Protein AF-A0A957X1D6-F1 (afdb_monomer_lite)

Structure (mmCIF, N/CA/C/O backbone):
data_AF-A0A957X1D6-F1
#
_entry.id   AF-A0A957X1D6-F1
#
loop_
_atom_site.group_PDB
_atom_site.id
_atom_site.type_symbol
_atom_site.label_atom_id
_atom_site.label_alt_id
_atom_site.label_comp_id
_atom_site.label_asym_id
_atom_site.label_entity_id
_atom_site.label_seq_id
_atom_site.pdbx_PDB_ins_code
_atom_site.Cartn_x
_atom_site.Cartn_y
_atom_site.Cartn_z
_atom_site.occupancy
_atom_site.B_iso_or_equiv
_atom_site.auth_seq_id
_atom_site.auth_comp_id
_atom_site.auth_asym_id
_atom_site.auth_atom_id
_atom_site.pdbx_PDB_model_num
ATOM 1 N N . MET A 1 1 ? -33.778 18.061 0.009 1.00 35.88 1 MET A N 1
ATOM 2 C CA . MET A 1 1 ? -32.690 17.439 0.793 1.00 35.88 1 MET A CA 1
ATOM 3 C C . MET A 1 1 ? -31.537 17.197 -0.177 1.00 35.88 1 MET A C 1
ATOM 5 O O . MET A 1 1 ? -31.576 16.234 -0.927 1.00 35.88 1 MET A O 1
ATOM 9 N N . PHE A 1 2 ? -30.613 18.155 -0.305 1.00 37.16 2 PHE A N 1
ATOM 10 C CA . PHE A 1 2 ? -29.525 18.083 -1.287 1.00 37.16 2 PHE A CA 1
ATOM 11 C C . PHE A 1 2 ? -28.424 17.166 -0.752 1.00 37.16 2 PHE A C 1
ATOM 13 O O . PHE A 1 2 ? -27.709 17.528 0.180 1.00 37.16 2 PHE A O 1
ATOM 20 N N . GLY A 1 3 ? -28.322 15.965 -1.322 1.00 38.53 3 GLY A N 1
ATOM 21 C CA . GLY A 1 3 ? -27.199 15.069 -1.086 1.00 38.53 3 GLY A CA 1
ATOM 22 C C . GLY A 1 3 ? -25.929 15.700 -1.644 1.00 38.53 3 GLY A C 1
ATOM 23 O O . GLY A 1 3 ? -25.740 15.762 -2.856 1.00 38.53 3 GLY A O 1
ATOM 24 N N . LEU A 1 4 ? -25.069 16.196 -0.756 1.00 42.12 4 LEU A N 1
ATOM 25 C CA . LEU A 1 4 ? -23.684 16.503 -1.086 1.00 42.12 4 LEU A CA 1
ATOM 26 C C . LEU A 1 4 ? -23.020 15.196 -1.524 1.00 42.12 4 LEU A C 1
ATOM 28 O O . LEU A 1 4 ? -22.626 14.385 -0.687 1.00 42.12 4 LEU A O 1
ATOM 32 N N . PHE A 1 5 ? -22.893 14.991 -2.834 1.00 44.28 5 PHE A N 1
ATOM 33 C CA . PHE A 1 5 ? -21.930 14.043 -3.374 1.00 44.28 5 PHE A CA 1
ATOM 34 C C . PHE A 1 5 ? -20.557 14.485 -2.862 1.00 44.28 5 PHE A C 1
ATOM 36 O O . PHE A 1 5 ? -19.986 15.462 -3.351 1.00 44.28 5 PHE A O 1
ATOM 43 N N . LYS A 1 6 ? -20.042 13.819 -1.820 1.00 48.38 6 LYS A N 1
ATOM 44 C CA . LYS A 1 6 ? -18.629 13.936 -1.459 1.00 48.38 6 LYS A CA 1
ATOM 45 C C . LYS A 1 6 ? -17.861 13.525 -2.707 1.00 48.38 6 LYS A C 1
ATOM 47 O O . LYS A 1 6 ? -17.895 12.361 -3.089 1.00 48.38 6 LYS A O 1
ATOM 52 N N . LYS A 1 7 ? -17.231 14.495 -3.367 1.00 53.75 7 LYS A N 1
ATOM 53 C CA . LYS A 1 7 ? -16.322 14.245 -4.481 1.00 53.75 7 LYS A CA 1
ATOM 54 C C . LYS A 1 7 ? -15.223 13.339 -3.926 1.00 53.75 7 LYS A C 1
ATOM 56 O O . LYS A 1 7 ? -14.471 13.774 -3.053 1.00 53.75 7 LYS A O 1
ATOM 61 N N . GLU A 1 8 ? -15.226 12.067 -4.314 1.00 61.34 8 GLU A N 1
ATOM 62 C CA . GLU A 1 8 ? -14.228 11.110 -3.840 1.00 61.34 8 GLU A CA 1
ATOM 63 C C . GLU A 1 8 ? -12.831 11.613 -4.224 1.00 61.34 8 GLU A C 1
ATOM 65 O O . GLU A 1 8 ? -12.648 12.271 -5.254 1.00 61.34 8 GLU A O 1
ATOM 70 N N . ALA A 1 9 ? -11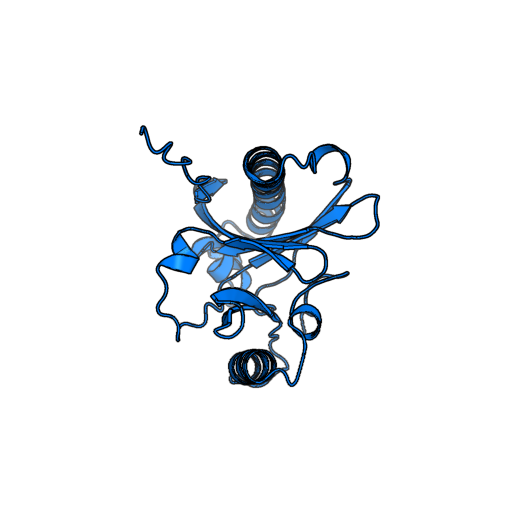.850 11.380 -3.350 1.00 70.88 9 ALA A N 1
ATOM 71 C CA . ALA A 1 9 ? -10.486 11.806 -3.614 1.00 70.88 9 ALA A CA 1
ATOM 72 C C . ALA A 1 9 ? -9.957 11.048 -4.838 1.00 70.88 9 ALA A C 1
ATOM 74 O O . ALA A 1 9 ? -9.905 9.821 -4.835 1.00 70.88 9 ALA A O 1
ATOM 75 N N . GLN A 1 10 ? -9.567 11.783 -5.879 1.00 81.31 10 GLN A N 1
ATOM 76 C CA . GLN A 1 10 ? -8.967 11.201 -7.076 1.00 81.31 10 GLN A CA 1
ATOM 77 C C . GLN A 1 10 ? -7.609 10.588 -6.711 1.00 81.31 10 GLN A C 1
ATOM 79 O O . GLN A 1 10 ? -6.656 11.316 -6.444 1.00 81.31 10 GLN A O 1
ATOM 84 N N . SER A 1 11 ? -7.538 9.257 -6.684 1.00 89.31 11 SER A N 1
ATOM 85 C CA . SER A 1 11 ? -6.340 8.477 -6.335 1.00 89.31 11 SER A CA 1
ATOM 86 C C . SER A 1 11 ? -5.390 8.226 -7.503 1.00 89.31 11 SER A C 1
ATOM 88 O O . SER A 1 11 ? -4.303 7.685 -7.298 1.00 89.31 11 SER A O 1
ATOM 90 N N . LYS A 1 12 ? -5.794 8.606 -8.720 1.00 94.38 12 LYS A N 1
ATOM 91 C CA . LYS A 1 12 ? -4.971 8.519 -9.928 1.00 94.38 12 LYS A CA 1
ATOM 92 C C . LYS A 1 12 ? -3.999 9.685 -9.995 1.00 94.38 12 LYS A C 1
ATOM 94 O O . LYS A 1 12 ? -4.420 10.842 -9.950 1.00 94.38 12 LYS A O 1
ATOM 99 N N . LEU A 1 13 ? -2.724 9.365 -10.151 1.00 94.75 13 LEU A N 1
ATOM 100 C CA . LEU A 1 13 ? -1.620 10.307 -10.261 1.00 94.75 13 LEU A CA 1
ATOM 101 C C . LEU A 1 13 ? -0.834 9.996 -11.536 1.00 94.75 13 LEU A C 1
ATOM 103 O O . LEU A 1 13 ? -0.798 8.853 -11.989 1.00 94.75 13 LEU A O 1
ATOM 107 N N . ARG A 1 14 ? -0.180 11.014 -12.097 1.00 95.69 14 ARG A N 1
ATOM 108 C CA . ARG A 1 14 ? 0.765 10.837 -13.199 1.00 95.69 14 ARG A CA 1
ATOM 109 C C . ARG A 1 14 ? 2.123 11.368 -12.782 1.00 95.69 14 ARG A C 1
ATOM 111 O O . ARG A 1 14 ? 2.256 12.555 -12.495 1.00 95.69 14 ARG A O 1
ATOM 118 N N . VAL A 1 15 ? 3.121 10.492 -12.745 1.00 95.44 15 VAL A N 1
ATOM 119 C CA . VAL A 1 15 ? 4.456 10.790 -12.219 1.00 95.44 15 VAL A CA 1
ATOM 120 C C . VAL A 1 15 ? 5.495 10.397 -13.250 1.00 95.44 15 VAL A C 1
ATOM 122 O O . VAL A 1 15 ? 5.525 9.261 -13.708 1.00 95.44 15 VAL A O 1
ATOM 125 N N . MET A 1 16 ? 6.336 11.356 -13.648 1.00 94.69 16 MET A N 1
ATOM 126 C CA . MET A 1 16 ? 7.379 11.149 -14.665 1.00 94.69 16 MET A CA 1
ATOM 127 C C . MET A 1 16 ? 6.859 10.505 -15.966 1.00 94.69 16 MET A C 1
ATOM 129 O O . MET A 1 16 ? 7.568 9.761 -16.624 1.00 94.69 16 MET A O 1
ATOM 133 N N . GLY A 1 17 ? 5.611 10.799 -16.345 1.00 93.81 17 GLY A N 1
ATOM 134 C CA . GLY A 1 17 ? 4.986 10.254 -17.552 1.00 93.81 17 GLY A CA 1
ATOM 135 C C . GLY A 1 17 ? 4.213 8.948 -17.352 1.00 93.81 17 GLY A C 1
ATOM 136 O O . GLY A 1 17 ? 3.396 8.646 -18.223 1.00 93.81 17 GLY A O 1
ATOM 137 N N . HIS A 1 18 ? 4.371 8.272 -16.211 1.00 94.81 18 HIS A N 1
ATOM 138 C CA . HIS A 1 18 ? 3.705 7.011 -15.878 1.00 94.81 18 HIS A CA 1
ATOM 139 C C . HIS A 1 18 ? 2.447 7.236 -15.046 1.00 94.81 18 HIS A C 1
ATOM 141 O O . HIS A 1 18 ? 2.435 8.053 -14.118 1.00 94.81 18 HIS A O 1
ATOM 147 N N . ASP A 1 19 ? 1.400 6.488 -15.371 1.00 95.44 19 ASP A N 1
ATOM 148 C CA . ASP A 1 19 ? 0.161 6.492 -14.608 1.00 95.44 19 ASP A CA 1
ATOM 149 C C . ASP A 1 19 ? 0.271 5.529 -13.424 1.00 95.44 19 ASP A C 1
ATOM 151 O O . ASP A 1 19 ? 0.806 4.420 -13.526 1.00 95.44 19 ASP A O 1
ATOM 155 N N . LEU A 1 20 ? -0.237 5.967 -12.279 1.00 95.56 20 LEU A N 1
ATOM 156 C CA . LEU A 1 20 ? -0.312 5.155 -11.076 1.00 95.56 20 LEU A CA 1
ATOM 157 C C . LEU A 1 20 ? -1.572 5.474 -10.286 1.00 95.56 20 LEU A C 1
ATOM 159 O O . LEU A 1 20 ? -2.150 6.559 -10.398 1.00 95.56 20 LEU A O 1
ATOM 163 N N . GLU A 1 21 ? -1.984 4.533 -9.449 1.00 96.19 21 GLU A N 1
ATOM 164 C CA . GLU A 1 21 ? -3.173 4.694 -8.624 1.00 96.19 21 GLU A CA 1
ATOM 165 C C . GLU A 1 21 ? -2.922 4.248 -7.190 1.00 96.19 21 GLU A C 1
ATOM 167 O O . GLU A 1 21 ? -2.502 3.117 -6.949 1.00 96.19 21 GLU A O 1
ATOM 172 N N . VAL A 1 22 ? -3.213 5.128 -6.229 1.00 97.19 22 VAL A N 1
ATOM 173 C CA . VAL A 1 22 ? -3.203 4.778 -4.803 1.00 97.19 22 VAL A CA 1
ATOM 174 C C . VAL A 1 22 ? -4.433 3.923 -4.503 1.00 97.19 22 VAL A C 1
ATOM 176 O O . VAL A 1 22 ? -5.568 4.384 -4.611 1.00 97.19 22 VAL A O 1
ATOM 179 N N . VAL A 1 23 ? -4.218 2.669 -4.118 1.00 96.75 23 VAL A N 1
ATOM 180 C CA . VAL A 1 23 ? -5.284 1.6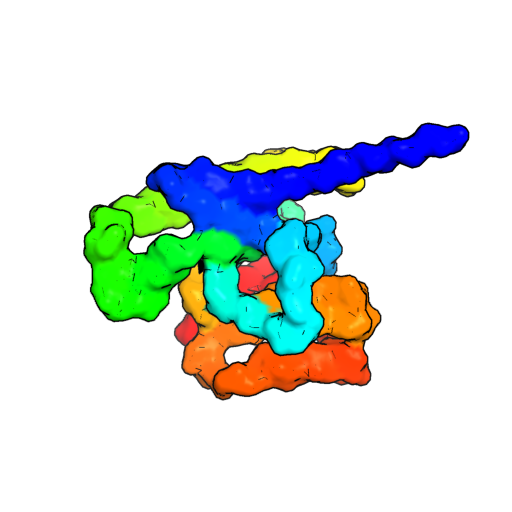79 -3.912 1.00 96.75 23 VAL A CA 1
ATOM 181 C C . VAL A 1 23 ? -5.660 1.505 -2.445 1.00 96.75 23 VAL A C 1
ATOM 183 O O . VAL A 1 23 ? -6.810 1.177 -2.153 1.00 96.75 23 VAL A O 1
ATOM 186 N N . SER A 1 24 ? -4.745 1.777 -1.512 1.00 96.81 24 SER A N 1
ATOM 187 C CA . SER A 1 24 ? -5.031 1.714 -0.077 1.00 96.81 24 SER A CA 1
ATOM 188 C C . SER A 1 24 ? -4.122 2.642 0.728 1.00 96.81 24 SER A C 1
ATOM 190 O O . SER A 1 24 ? -2.967 2.857 0.358 1.00 96.81 24 SER A O 1
ATOM 192 N N . ILE A 1 25 ? -4.638 3.190 1.830 1.00 97.12 25 ILE A N 1
ATOM 193 C CA . ILE A 1 25 ? -3.823 3.807 2.887 1.00 97.12 25 ILE A CA 1
ATOM 194 C C . ILE A 1 25 ? -4.198 3.146 4.203 1.00 97.12 25 ILE A C 1
ATOM 196 O O . ILE A 1 25 ? -5.382 3.077 4.544 1.00 97.12 25 ILE A O 1
ATOM 200 N N . THR A 1 26 ? -3.199 2.712 4.963 1.00 97.25 26 THR A N 1
ATOM 201 C CA . THR A 1 26 ? -3.377 2.120 6.287 1.00 97.25 26 THR A CA 1
ATOM 202 C C . THR A 1 26 ? -2.560 2.861 7.343 1.00 97.25 26 THR A C 1
ATOM 204 O O . THR A 1 26 ? -1.586 3.557 7.045 1.00 97.25 26 THR A O 1
ATOM 207 N N . ARG A 1 27 ? -2.992 2.746 8.598 1.00 96.06 27 ARG A N 1
ATOM 208 C CA . ARG A 1 27 ? -2.246 3.170 9.791 1.00 96.06 27 ARG A CA 1
ATOM 209 C C . ARG A 1 27 ? -2.755 2.389 10.994 1.00 96.06 27 ARG A C 1
ATOM 211 O O . ARG A 1 27 ? -3.961 2.173 11.108 1.00 96.06 27 ARG A O 1
ATOM 218 N N . ASP A 1 28 ? -1.852 1.980 11.883 1.00 93.81 28 ASP A N 1
ATOM 219 C CA . ASP A 1 28 ? -2.186 1.291 13.140 1.00 93.81 28 ASP A CA 1
ATOM 220 C C . ASP A 1 28 ? -3.123 0.077 12.934 1.00 93.81 28 ASP A C 1
ATOM 222 O O . ASP A 1 28 ? -4.092 -0.128 13.668 1.00 93.81 28 ASP A O 1
ATOM 226 N N . GLY A 1 29 ? -2.880 -0.705 11.873 1.00 93.25 29 GLY A N 1
ATOM 227 C CA . GLY A 1 29 ? -3.681 -1.888 11.541 1.00 93.25 29 GLY A CA 1
ATOM 228 C C . GLY A 1 29 ? -5.075 -1.594 10.965 1.00 93.25 29 GLY A C 1
ATOM 229 O O . GLY A 1 29 ? -5.887 -2.510 10.843 1.00 93.25 29 GLY A O 1
ATOM 230 N N . LYS A 1 30 ? -5.381 -0.335 10.627 1.00 94.81 30 LYS A N 1
ATOM 231 C CA . LYS A 1 30 ? -6.677 0.096 10.083 1.00 94.81 30 LYS A CA 1
ATOM 232 C C . LYS A 1 30 ? -6.541 0.601 8.657 1.00 94.81 30 LYS A C 1
ATOM 234 O O . LYS A 1 30 ? -5.575 1.284 8.325 1.00 94.81 30 LYS A O 1
ATOM 239 N N . ILE A 1 31 ? -7.560 0.336 7.845 1.00 95.69 31 ILE A N 1
ATOM 240 C CA . ILE A 1 31 ? -7.696 0.895 6.499 1.00 95.69 31 ILE A CA 1
ATOM 241 C C . ILE A 1 31 ? -8.326 2.284 6.628 1.00 95.69 31 ILE A C 1
ATOM 243 O O . ILE A 1 31 ? -9.445 2.426 7.117 1.00 95.69 31 ILE A O 1
ATOM 247 N N . LEU A 1 32 ? -7.591 3.313 6.217 1.00 94.88 32 LEU A N 1
ATOM 248 C CA . LEU A 1 32 ? -8.033 4.709 6.234 1.00 94.88 32 LEU A CA 1
ATOM 249 C C . LEU A 1 32 ? -8.609 5.149 4.888 1.00 94.88 32 LEU A C 1
ATOM 251 O O . LEU A 1 32 ? -9.427 6.066 4.829 1.00 94.88 32 LEU A O 1
ATOM 255 N N . PHE A 1 33 ? -8.163 4.517 3.806 1.00 94.56 33 PHE A N 1
ATOM 256 C CA . PHE A 1 33 ? -8.571 4.834 2.447 1.00 94.56 33 PHE A CA 1
ATOM 257 C C . PHE A 1 33 ? -8.563 3.576 1.582 1.00 94.56 33 PHE A C 1
ATOM 259 O O . PHE A 1 33 ? -7.662 2.749 1.700 1.00 94.56 33 PHE A O 1
ATOM 266 N N . THR A 1 34 ? -9.528 3.491 0.670 1.00 94.81 34 THR A N 1
ATOM 267 C CA . THR A 1 34 ? -9.586 2.485 -0.395 1.00 94.81 34 THR A CA 1
ATOM 268 C C . THR A 1 34 ? -9.864 3.202 -1.708 1.00 94.81 34 THR A C 1
ATOM 270 O O . THR A 1 34 ? -10.900 3.869 -1.828 1.00 94.81 34 THR A O 1
ATOM 273 N N . GLY A 1 35 ? -8.939 3.055 -2.656 1.00 93.00 35 GLY A N 1
ATOM 274 C CA . GLY A 1 35 ? -8.974 3.692 -3.970 1.00 93.00 35 GLY A CA 1
ATOM 275 C C . GLY A 1 35 ? -10.087 3.168 -4.870 1.00 93.00 35 GLY A C 1
ATOM 276 O O . GLY A 1 35 ? -10.655 2.099 -4.636 1.00 93.00 35 GLY A O 1
ATOM 277 N N . GLU A 1 36 ? -10.402 3.931 -5.914 1.00 91.00 36 GLU A N 1
ATOM 278 C CA . GLU A 1 36 ? -11.487 3.603 -6.840 1.00 91.00 36 GLU A CA 1
ATOM 279 C C . GLU A 1 36 ? -11.202 2.311 -7.623 1.00 91.00 36 GLU A C 1
ATOM 281 O O . GLU A 1 36 ? -12.100 1.480 -7.753 1.00 91.00 36 GLU A O 1
ATOM 286 N N . ALA A 1 37 ? -9.965 2.097 -8.092 1.00 90.75 37 ALA A N 1
ATOM 287 C CA . ALA A 1 37 ? -9.576 0.858 -8.768 1.00 90.75 37 ALA A CA 1
ATOM 288 C C . ALA A 1 37 ? -9.812 -0.380 -7.903 1.00 90.75 37 ALA A C 1
ATOM 290 O O . ALA A 1 37 ? -10.441 -1.325 -8.371 1.00 90.75 37 ALA A O 1
ATOM 291 N N . ALA A 1 38 ? -9.404 -0.343 -6.629 1.00 93.25 38 ALA A N 1
ATOM 292 C CA . ALA A 1 38 ? -9.607 -1.460 -5.709 1.00 93.25 38 ALA A CA 1
ATOM 293 C C . ALA A 1 38 ? -11.089 -1.848 -5.612 1.00 93.25 38 ALA A C 1
ATOM 295 O O . ALA A 1 38 ? -11.444 -3.017 -5.686 1.00 93.25 38 ALA A O 1
ATOM 296 N N . ARG A 1 39 ? -11.989 -0.862 -5.541 1.00 91.44 39 ARG A N 1
ATOM 297 C CA . ARG A 1 39 ? -13.441 -1.102 -5.452 1.00 91.44 39 ARG A CA 1
ATOM 298 C C . ARG A 1 39 ? -14.055 -1.717 -6.708 1.00 91.44 39 ARG A C 1
ATOM 300 O O . ARG A 1 39 ? -15.166 -2.234 -6.626 1.00 91.44 39 ARG A O 1
ATOM 307 N N . LYS A 1 40 ? -13.379 -1.618 -7.854 1.00 93.25 40 LYS A N 1
ATOM 308 C CA . LYS A 1 40 ? -13.828 -2.194 -9.128 1.00 93.25 40 LYS A CA 1
ATOM 309 C C . LYS A 1 40 ? -13.358 -3.628 -9.324 1.00 93.25 40 LYS A C 1
ATOM 311 O O . LYS A 1 40 ? -13.898 -4.307 -10.194 1.00 93.25 40 LYS A O 1
ATOM 316 N N . PHE A 1 41 ? -12.373 -4.079 -8.554 1.00 95.06 41 PHE A N 1
ATOM 317 C CA . PHE A 1 41 ? -11.929 -5.459 -8.625 1.00 95.06 41 PHE A CA 1
ATOM 318 C C . PHE A 1 41 ? -13.044 -6.414 -8.159 1.00 95.06 41 PHE A C 1
ATOM 320 O O . PHE A 1 41 ? -13.790 -6.090 -7.225 1.00 95.06 41 PHE A O 1
ATOM 327 N N . PRO A 1 42 ? -13.175 -7.592 -8.794 1.00 97.06 42 PRO A N 1
ATOM 328 C CA . PRO A 1 42 ? -13.969 -8.693 -8.258 1.00 97.06 42 PRO A CA 1
ATOM 329 C C . PRO A 1 42 ? -13.546 -9.027 -6.822 1.00 97.06 42 PRO A C 1
ATOM 331 O O . PRO A 1 42 ? -12.376 -8.909 -6.483 1.00 97.06 42 PRO A O 1
ATOM 334 N N . LYS A 1 43 ? -14.475 -9.436 -5.952 1.00 96.31 43 LYS A N 1
ATOM 335 C CA . LYS A 1 43 ? -14.169 -9.683 -4.524 1.00 96.31 43 LYS A CA 1
ATOM 336 C C . LYS A 1 43 ? -13.255 -10.892 -4.282 1.00 96.31 43 LYS A C 1
ATOM 338 O O . LYS A 1 43 ? -12.743 -11.046 -3.184 1.00 96.31 43 LYS A O 1
ATOM 343 N N . ASP A 1 44 ? -13.095 -11.747 -5.277 1.00 94.88 44 ASP A N 1
ATOM 344 C CA . ASP A 1 44 ? -12.183 -12.889 -5.324 1.00 94.88 44 ASP A CA 1
ATOM 345 C C . ASP A 1 44 ? -10.836 -12.551 -5.989 1.00 94.88 44 ASP A C 1
ATOM 347 O O . ASP A 1 44 ? -9.973 -13.415 -6.095 1.00 94.88 44 ASP A O 1
ATOM 351 N N . HIS A 1 45 ? -10.631 -11.301 -6.425 1.00 96.56 45 HIS A N 1
ATOM 352 C CA . HIS A 1 45 ? -9.369 -10.848 -7.010 1.00 96.56 45 HIS A CA 1
ATOM 353 C C . HIS A 1 45 ? -8.285 -10.653 -5.950 1.00 96.56 45 HIS A C 1
ATOM 355 O O . HIS A 1 45 ? -8.521 -10.074 -4.886 1.00 96.56 45 HIS A O 1
ATOM 361 N N . PHE A 1 46 ? -7.069 -11.051 -6.313 1.00 96.25 46 PHE A N 1
ATOM 362 C CA . PHE A 1 46 ? -5.848 -10.829 -5.551 1.00 96.25 46 PHE A CA 1
ATOM 363 C C . PHE A 1 46 ? -4.875 -10.017 -6.409 1.00 96.25 46 PHE A C 1
ATOM 365 O O . PHE A 1 46 ? -4.355 -10.501 -7.412 1.00 96.25 46 PHE A O 1
ATOM 372 N N . GLU A 1 47 ? -4.630 -8.763 -6.027 1.00 96.50 47 GLU A N 1
ATOM 373 C CA . GLU A 1 47 ? -3.752 -7.860 -6.776 1.00 96.50 47 GLU A CA 1
ATOM 374 C C . GLU A 1 47 ? -2.319 -7.924 -6.239 1.00 96.50 47 GLU A C 1
ATOM 376 O O . GLU A 1 47 ? -1.995 -7.280 -5.238 1.00 96.50 47 GLU A O 1
ATOM 381 N N . GLY A 1 48 ? -1.459 -8.697 -6.903 1.00 94.75 48 GLY A N 1
ATOM 382 C CA . GLY A 1 48 ? -0.056 -8.882 -6.513 1.00 94.75 48 GLY A CA 1
ATOM 383 C C . GLY A 1 48 ? 0.911 -7.804 -7.007 1.00 94.75 48 GLY A C 1
ATOM 384 O O . GLY A 1 48 ? 2.085 -7.832 -6.644 1.00 94.75 48 GLY A O 1
ATOM 385 N N . THR A 1 49 ? 0.453 -6.841 -7.815 1.00 95.12 49 THR A N 1
ATOM 386 C CA . THR A 1 49 ? 1.330 -5.808 -8.401 1.00 95.12 49 THR A CA 1
ATOM 387 C C . THR A 1 49 ? 1.416 -4.520 -7.578 1.00 95.12 49 THR A C 1
ATOM 389 O O . THR A 1 49 ? 1.944 -3.504 -8.041 1.00 95.12 49 THR A O 1
ATOM 392 N N . ILE A 1 50 ? 0.897 -4.530 -6.344 1.00 96.69 50 ILE A N 1
ATOM 393 C CA . ILE A 1 50 ? 0.940 -3.352 -5.477 1.00 96.69 50 ILE A CA 1
ATOM 394 C C . ILE A 1 50 ? 2.346 -3.098 -4.929 1.00 96.69 50 ILE A C 1
ATOM 396 O O . ILE A 1 50 ? 3.069 -4.002 -4.517 1.00 96.69 50 ILE A O 1
ATOM 400 N N . MET A 1 51 ? 2.701 -1.821 -4.862 1.00 96.69 51 MET A N 1
ATOM 401 C CA . MET A 1 51 ? 3.927 -1.321 -4.258 1.00 96.69 51 MET A CA 1
ATOM 402 C C . MET A 1 51 ? 3.598 -0.583 -2.962 1.00 96.69 51 MET A C 1
ATOM 404 O O . MET A 1 51 ? 2.596 0.128 -2.880 1.00 96.69 51 MET A O 1
ATOM 408 N N . GLU A 1 52 ? 4.457 -0.727 -1.956 1.00 97.19 52 GLU A N 1
ATOM 409 C CA . GLU A 1 52 ? 4.260 -0.169 -0.615 1.00 97.19 52 GLU A CA 1
ATOM 410 C C . GLU A 1 52 ? 5.225 0.994 -0.343 1.00 97.19 52 GLU A C 1
ATOM 412 O O . GLU A 1 52 ? 6.427 0.927 -0.630 1.00 97.19 52 GLU A O 1
ATOM 417 N N . VAL A 1 53 ? 4.688 2.062 0.248 1.00 97.56 53 VAL A N 1
ATOM 418 C CA . VAL A 1 53 ? 5.438 3.198 0.793 1.00 97.56 53 VAL A CA 1
ATOM 419 C C . VAL A 1 53 ? 5.075 3.360 2.262 1.00 97.56 53 VAL A C 1
ATOM 421 O O . VAL A 1 53 ? 3.902 3.539 2.580 1.00 97.56 53 VAL A O 1
ATOM 424 N N . ALA A 1 54 ? 6.068 3.360 3.147 1.00 97.62 54 ALA A N 1
ATOM 425 C CA . ALA A 1 54 ? 5.896 3.742 4.542 1.00 97.62 54 ALA A CA 1
ATOM 426 C C . ALA A 1 54 ? 6.309 5.202 4.729 1.00 97.62 54 ALA A C 1
ATOM 428 O O . ALA A 1 54 ? 7.429 5.585 4.402 1.00 97.62 54 ALA A O 1
ATOM 429 N N . PHE A 1 55 ? 5.424 6.014 5.292 1.00 97.50 55 PHE A N 1
ATOM 430 C CA . PHE A 1 55 ? 5.696 7.383 5.710 1.00 97.50 55 PHE A CA 1
ATOM 431 C C . PHE A 1 55 ? 5.920 7.396 7.216 1.00 97.50 55 PHE A C 1
ATOM 433 O O . PHE A 1 55 ? 4.983 7.223 7.997 1.00 97.50 55 PHE A O 1
ATOM 440 N N . VAL A 1 56 ? 7.173 7.589 7.619 1.00 95.50 56 VAL A N 1
ATOM 441 C CA . VAL A 1 56 ? 7.584 7.600 9.024 1.00 95.50 56 VAL A CA 1
ATOM 442 C C . VAL A 1 56 ? 7.075 8.875 9.680 1.00 95.50 56 VAL A C 1
ATOM 444 O O . VAL A 1 56 ? 7.277 9.976 9.159 1.00 95.50 56 VAL A O 1
ATOM 447 N N . CYS A 1 57 ? 6.445 8.731 10.843 1.00 94.31 57 CYS A N 1
ATOM 448 C CA . CYS A 1 57 ? 5.873 9.836 11.603 1.00 94.31 57 CYS A CA 1
ATOM 449 C C . CYS A 1 57 ? 6.588 10.044 12.941 1.00 94.31 57 CYS A C 1
ATOM 451 O O . CYS A 1 57 ? 7.064 9.092 13.557 1.00 94.31 57 CYS A O 1
ATOM 453 N N . LYS A 1 58 ? 6.589 11.285 13.446 1.00 93.12 58 LYS A N 1
ATOM 454 C CA . LYS A 1 58 ? 7.137 11.637 14.778 1.00 93.12 58 LYS A CA 1
ATOM 455 C C . LYS A 1 58 ? 6.507 10.849 15.932 1.00 93.12 58 LYS A C 1
ATOM 457 O O . LYS A 1 58 ? 7.149 10.661 16.955 1.00 93.12 58 LYS A O 1
ATOM 462 N N . SER A 1 59 ? 5.257 10.418 15.768 1.00 89.81 59 SER A N 1
ATOM 463 C CA . SER A 1 59 ? 4.519 9.601 16.736 1.00 89.81 59 SER A CA 1
ATOM 464 C C . SER A 1 59 ? 5.064 8.176 16.880 1.00 89.81 59 SER A C 1
ATOM 466 O O . SER A 1 59 ? 4.721 7.503 17.845 1.00 89.81 59 SER A O 1
ATOM 468 N N . GLY A 1 60 ? 5.863 7.702 15.918 1.00 89.31 60 GLY A N 1
ATOM 469 C CA . GLY A 1 60 ? 6.290 6.306 15.812 1.00 89.31 60 GLY A CA 1
ATOM 470 C C . GLY A 1 60 ? 5.321 5.403 15.040 1.00 89.31 60 GLY A C 1
ATOM 471 O O . GLY A 1 60 ? 5.737 4.333 14.614 1.00 89.31 60 GLY A O 1
ATOM 472 N N . SER A 1 61 ? 4.081 5.842 14.789 1.00 93.31 61 SER A N 1
ATOM 473 C CA . SER A 1 61 ? 3.097 5.114 13.971 1.00 93.31 61 SER A CA 1
ATOM 474 C C . SER A 1 61 ? 3.146 5.581 12.513 1.00 93.31 61 SER A C 1
ATOM 476 O O . SER A 1 61 ? 2.646 6.676 12.226 1.00 93.31 61 SER A O 1
ATOM 478 N N . PRO A 1 62 ? 3.732 4.805 11.585 1.00 96.19 62 PRO A N 1
ATOM 479 C CA . PRO A 1 62 ? 3.792 5.185 10.182 1.00 96.19 62 PRO A CA 1
ATOM 480 C C . PRO A 1 62 ? 2.422 5.101 9.502 1.00 96.19 62 PRO A C 1
ATOM 482 O O . PRO A 1 62 ? 1.548 4.319 9.883 1.00 96.19 62 PRO A O 1
ATOM 485 N N . TYR A 1 63 ? 2.262 5.882 8.437 1.00 97.56 63 TYR A N 1
ATOM 486 C CA . TYR A 1 63 ? 1.245 5.589 7.432 1.00 97.56 63 TYR A CA 1
ATOM 487 C C . TYR A 1 63 ? 1.838 4.686 6.361 1.00 97.56 63 TYR A C 1
ATOM 489 O O . TYR A 1 63 ? 2.949 4.943 5.902 1.00 97.56 63 TYR A O 1
ATOM 497 N N . PHE A 1 64 ? 1.075 3.709 5.887 1.00 97.94 64 PHE A N 1
ATOM 498 C CA . PHE A 1 64 ? 1.427 2.962 4.685 1.00 97.94 64 PHE A CA 1
ATOM 499 C C . PHE A 1 64 ? 0.490 3.348 3.558 1.00 97.94 64 PHE A C 1
ATOM 501 O O . PHE A 1 64 ? -0.723 3.418 3.745 1.00 97.94 64 PHE A O 1
ATOM 508 N N . ALA A 1 65 ? 1.052 3.604 2.385 1.00 97.62 65 ALA A N 1
ATOM 509 C CA . ALA A 1 65 ? 0.300 3.784 1.160 1.00 97.62 65 ALA A CA 1
ATOM 510 C C . ALA A 1 65 ? 0.678 2.686 0.173 1.00 97.62 65 ALA A C 1
ATOM 512 O O . ALA A 1 65 ? 1.854 2.369 -0.005 1.00 97.62 65 ALA A O 1
ATOM 513 N N . TYR A 1 66 ? -0.338 2.154 -0.490 1.00 97.81 66 TYR A N 1
ATOM 514 C CA . TYR A 1 66 ? -0.215 1.092 -1.472 1.00 97.81 66 TYR A CA 1
ATOM 515 C C . TYR A 1 66 ? -0.695 1.622 -2.807 1.00 97.81 66 TYR A C 1
ATOM 517 O O . TYR A 1 66 ? -1.757 2.248 -2.877 1.00 97.81 66 TYR A O 1
ATOM 525 N N . TYR A 1 67 ? 0.076 1.389 -3.859 1.00 97.44 67 TYR A N 1
ATOM 526 C CA . TYR A 1 67 ? -0.247 1.879 -5.191 1.00 97.44 67 TYR A CA 1
ATOM 527 C C . TYR A 1 67 ? 0.052 0.839 -6.261 1.00 97.44 67 TYR A C 1
ATOM 529 O O . TYR A 1 67 ? 0.913 -0.016 -6.084 1.00 97.44 67 TYR A O 1
ATOM 537 N N . THR A 1 68 ? -0.654 0.934 -7.381 1.00 96.88 68 THR A N 1
ATOM 538 C CA . THR A 1 68 ? -0.346 0.184 -8.601 1.00 96.88 68 THR A CA 1
ATOM 539 C C . THR A 1 68 ? 0.340 1.110 -9.593 1.00 96.88 68 THR A C 1
ATOM 541 O O . THR A 1 68 ? -0.026 2.280 -9.720 1.00 96.88 68 THR A O 1
ATOM 544 N N . CYS A 1 69 ? 1.354 0.601 -10.283 1.00 96.06 69 CYS A N 1
ATOM 545 C CA . CYS A 1 69 ? 1.978 1.256 -11.426 1.00 96.06 69 CYS A CA 1
ATOM 546 C C . CYS A 1 69 ? 2.562 0.156 -12.322 1.00 96.06 69 CYS A C 1
ATOM 548 O O . CYS A 1 69 ? 3.650 -0.335 -12.015 1.00 96.06 69 CYS A O 1
ATOM 550 N N . PRO A 1 70 ? 1.845 -0.275 -13.378 1.00 93.88 70 PRO A N 1
ATOM 551 C CA . PRO A 1 70 ? 2.256 -1.418 -14.194 1.00 93.88 70 PRO A CA 1
ATOM 552 C C . PRO A 1 70 ? 3.672 -1.283 -14.763 1.00 93.88 70 PRO A C 1
ATOM 554 O O . PRO A 1 70 ? 4.467 -2.214 -14.649 1.00 93.88 70 PRO A O 1
ATOM 557 N N . ASP A 1 71 ? 4.012 -0.104 -15.291 1.00 93.19 71 ASP A N 1
ATOM 558 C CA . ASP A 1 71 ? 5.330 0.164 -15.878 1.00 93.19 71 ASP A CA 1
ATOM 559 C C . ASP A 1 71 ? 6.454 0.003 -14.847 1.00 93.19 71 ASP A C 1
ATOM 561 O O . ASP A 1 71 ? 7.476 -0.632 -15.113 1.00 93.19 71 ASP A O 1
ATOM 565 N N . TYR A 1 72 ? 6.258 0.559 -13.647 1.00 94.75 72 TYR A N 1
ATOM 566 C CA . TYR A 1 72 ? 7.251 0.482 -12.582 1.00 94.75 72 TYR A CA 1
ATOM 567 C C . TYR A 1 72 ? 7.335 -0.918 -11.974 1.00 94.75 72 TYR A C 1
ATOM 569 O O . TYR A 1 72 ? 8.437 -1.400 -11.727 1.00 94.75 72 TYR A O 1
ATOM 577 N N . TYR A 1 73 ? 6.197 -1.591 -11.770 1.00 94.62 73 TYR A N 1
ATOM 578 C CA . TYR A 1 73 ? 6.170 -2.971 -11.290 1.00 94.62 73 TYR A CA 1
ATOM 579 C C . TYR A 1 73 ? 6.954 -3.883 -12.238 1.00 94.62 73 TYR A C 1
ATOM 581 O O . TYR A 1 73 ? 7.856 -4.593 -11.795 1.00 94.62 73 TYR A O 1
ATOM 589 N N . PHE A 1 74 ? 6.704 -3.789 -13.549 1.00 92.25 74 PHE A N 1
ATOM 590 C CA . PHE A 1 74 ? 7.467 -4.536 -14.548 1.00 92.25 74 PHE A CA 1
ATOM 591 C C . PHE A 1 74 ? 8.967 -4.216 -14.477 1.00 92.25 74 PHE A C 1
ATOM 593 O O . PHE A 1 74 ? 9.796 -5.125 -14.527 1.00 92.25 74 PHE A O 1
ATOM 600 N N . ALA A 1 75 ? 9.325 -2.943 -14.286 1.00 92.56 75 ALA A N 1
ATOM 601 C CA . ALA A 1 75 ? 10.718 -2.520 -14.190 1.00 92.56 75 ALA A CA 1
ATOM 602 C C . ALA A 1 75 ? 11.486 -3.158 -13.019 1.00 92.56 75 ALA A C 1
ATOM 604 O O . ALA A 1 75 ? 12.695 -3.368 -13.133 1.00 92.56 75 ALA A O 1
ATOM 605 N N . VAL A 1 76 ? 10.812 -3.446 -11.901 1.00 91.44 76 VAL A N 1
ATOM 606 C CA . VAL A 1 76 ? 11.453 -3.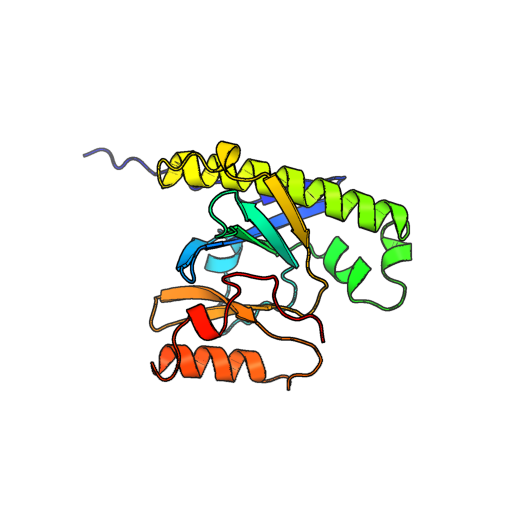969 -10.680 1.00 91.44 76 VAL A CA 1
ATOM 607 C C . VAL A 1 76 ? 11.240 -5.466 -10.452 1.00 91.44 76 VAL A C 1
ATOM 609 O O . VAL A 1 76 ? 12.032 -6.065 -9.729 1.00 91.44 76 VAL A O 1
ATOM 612 N N . ALA A 1 77 ? 10.207 -6.066 -11.047 1.00 91.00 77 ALA A N 1
ATOM 613 C CA . ALA A 1 77 ? 9.889 -7.487 -10.898 1.00 91.00 77 ALA A CA 1
ATOM 614 C C . ALA A 1 77 ? 10.498 -8.360 -12.011 1.00 91.00 77 ALA A C 1
ATOM 616 O O . ALA A 1 77 ? 10.835 -9.518 -11.769 1.00 91.00 77 ALA A O 1
ATOM 617 N N . ALA A 1 78 ? 10.661 -7.829 -13.230 1.00 88.38 78 ALA A N 1
ATOM 618 C CA . ALA A 1 78 ? 11.179 -8.601 -14.358 1.00 88.38 78 ALA A CA 1
ATOM 619 C C . ALA A 1 78 ? 12.721 -8.590 -14.420 1.00 88.38 78 ALA A C 1
ATOM 621 O O . ALA A 1 78 ? 13.344 -7.537 -14.227 1.00 88.38 78 ALA A O 1
ATOM 622 N N . PRO A 1 79 ? 13.372 -9.714 -14.786 1.00 82.62 79 PRO A N 1
ATOM 623 C CA . PRO A 1 79 ? 14.800 -9.727 -15.091 1.00 82.62 79 PRO A CA 1
ATOM 624 C C . PRO A 1 79 ? 15.141 -8.707 -16.186 1.00 82.62 79 PRO A C 1
ATOM 626 O O . PRO A 1 79 ? 14.625 -8.775 -17.298 1.00 82.62 79 PRO A O 1
ATOM 629 N N . GLY A 1 80 ? 16.007 -7.740 -15.871 1.00 81.31 80 GLY A N 1
ATOM 630 C CA . GLY A 1 80 ? 16.387 -6.673 -16.805 1.00 81.31 80 GLY A CA 1
ATOM 631 C C . GLY A 1 80 ? 15.319 -5.594 -17.041 1.00 81.31 80 GLY A C 1
ATOM 632 O O . GLY A 1 80 ? 15.550 -4.703 -17.857 1.00 81.31 80 GLY A O 1
ATOM 633 N N . GLY A 1 81 ? 14.194 -5.615 -16.316 1.00 84.06 81 GLY A N 1
ATOM 634 C CA . GLY A 1 81 ? 13.101 -4.646 -16.473 1.00 84.06 81 GLY A CA 1
ATOM 635 C C . GLY A 1 81 ? 13.530 -3.189 -16.263 1.00 84.06 81 GLY A C 1
ATOM 636 O O . GLY A 1 81 ? 12.992 -2.277 -16.894 1.00 84.06 81 GLY A O 1
ATOM 637 N N . SER A 1 82 ? 14.562 -2.944 -15.451 1.00 85.00 82 SER A N 1
ATOM 638 C CA . SER A 1 82 ? 15.081 -1.590 -15.242 1.00 85.00 82 SER A CA 1
ATOM 639 C C . SER A 1 82 ? 15.591 -0.960 -16.540 1.00 85.00 82 SER A C 1
ATOM 641 O O . SER A 1 82 ? 15.423 0.241 -16.728 1.00 85.00 82 SER A O 1
ATOM 643 N N . ALA A 1 83 ? 16.133 -1.741 -17.482 1.00 85.06 83 ALA A N 1
ATOM 644 C CA . ALA A 1 83 ? 16.613 -1.226 -18.765 1.00 85.06 83 ALA A CA 1
ATOM 645 C C . ALA A 1 83 ? 15.478 -0.620 -19.607 1.00 85.06 83 ALA A C 1
ATOM 647 O O . ALA A 1 83 ? 15.658 0.435 -20.213 1.00 85.06 83 ALA A O 1
ATOM 648 N N . THR A 1 84 ? 14.289 -1.232 -19.589 1.00 84.06 84 THR A N 1
ATOM 649 C CA . THR A 1 84 ? 13.103 -0.714 -20.294 1.00 84.06 84 THR A CA 1
ATOM 650 C C . THR A 1 84 ? 12.490 0.513 -19.619 1.00 84.06 84 THR A C 1
ATOM 652 O O . THR A 1 84 ? 11.685 1.207 -20.229 1.00 84.06 84 THR A O 1
ATOM 655 N N . PHE A 1 85 ? 12.906 0.812 -18.385 1.00 89.19 85 PHE A N 1
ATOM 656 C CA . PHE A 1 85 ? 12.456 1.952 -17.583 1.00 89.19 85 PHE A CA 1
ATOM 657 C C . PHE A 1 85 ? 13.509 3.078 -17.507 1.00 89.19 85 PHE A C 1
ATOM 659 O O . PHE A 1 85 ? 13.480 3.918 -16.614 1.00 89.19 85 PHE A O 1
ATOM 666 N N . GLY A 1 86 ? 14.484 3.096 -18.425 1.00 88.50 86 GLY A N 1
ATOM 667 C CA . GLY A 1 86 ? 15.548 4.112 -18.448 1.00 88.50 86 GLY A CA 1
ATOM 668 C C . GLY A 1 86 ? 16.747 3.812 -17.537 1.00 88.50 86 GLY A C 1
ATOM 669 O O . GLY A 1 86 ? 17.605 4.670 -17.336 1.00 88.50 86 GLY A O 1
ATOM 670 N N . GLY A 1 87 ? 16.840 2.590 -17.013 1.00 90.56 87 GLY A N 1
ATOM 671 C CA . GLY A 1 87 ? 17.926 2.107 -16.163 1.00 90.56 87 GLY A CA 1
ATOM 672 C C . GLY A 1 87 ? 17.725 2.398 -14.674 1.00 90.56 87 GLY A C 1
ATOM 673 O O . GLY A 1 87 ? 16.825 3.128 -14.264 1.00 90.56 87 GLY A O 1
ATOM 674 N N . SER A 1 88 ? 18.617 1.848 -13.843 1.00 89.25 88 SER A N 1
ATOM 675 C CA . SER A 1 88 ? 18.505 1.894 -12.375 1.00 89.25 88 SER A CA 1
ATOM 676 C C . SER A 1 88 ? 18.394 3.309 -11.795 1.00 89.25 88 SER A C 1
ATOM 678 O O . SER A 1 88 ? 17.740 3.503 -10.773 1.00 89.25 88 SER A O 1
ATOM 680 N N . PHE A 1 89 ? 19.014 4.305 -12.439 1.00 92.06 89 PHE A N 1
ATOM 681 C CA . PHE A 1 89 ? 18.935 5.700 -12.003 1.00 92.06 89 PHE A CA 1
ATOM 682 C C . PHE A 1 89 ? 17.522 6.278 -12.161 1.00 92.06 89 PHE A C 1
ATOM 684 O O . PHE A 1 89 ? 16.995 6.864 -11.215 1.00 92.06 89 PHE A O 1
ATOM 691 N N . GLU A 1 90 ? 16.881 6.084 -13.318 1.00 93.81 90 GLU A N 1
ATOM 692 C CA . GLU A 1 90 ? 15.512 6.566 -13.535 1.00 93.81 90 GLU A CA 1
ATOM 693 C C . GLU A 1 90 ? 14.501 5.763 -12.703 1.00 93.81 90 GLU A C 1
ATOM 695 O O . GLU A 1 90 ? 13.570 6.354 -12.157 1.00 93.81 90 GLU A O 1
ATOM 700 N N . THR A 1 91 ? 14.732 4.463 -12.478 1.00 92.38 91 THR A N 1
ATOM 701 C CA . THR A 1 91 ? 13.943 3.648 -11.535 1.00 92.38 91 THR A CA 1
ATOM 702 C C . THR A 1 91 ? 13.986 4.215 -10.108 1.00 92.38 91 THR A C 1
ATOM 704 O O . THR A 1 91 ? 12.944 4.346 -9.464 1.00 92.38 91 THR A O 1
ATOM 707 N N . GLU A 1 92 ? 15.163 4.593 -9.601 1.00 92.44 92 GLU A N 1
ATOM 708 C CA . GLU A 1 92 ? 15.307 5.156 -8.249 1.00 92.44 92 GLU A CA 1
ATOM 709 C C . GLU A 1 92 ? 14.732 6.573 -8.138 1.00 92.44 92 GLU A C 1
ATOM 711 O O . GLU A 1 92 ? 14.073 6.930 -7.155 1.00 92.44 92 GLU A O 1
ATOM 716 N N . LYS A 1 93 ? 14.938 7.386 -9.173 1.00 95.00 93 LYS A N 1
ATOM 717 C CA . LYS A 1 93 ? 14.365 8.728 -9.273 1.00 95.00 93 LYS A CA 1
ATOM 718 C C . LYS A 1 93 ? 12.841 8.678 -9.320 1.00 95.00 93 LYS A C 1
ATOM 720 O O . LYS A 1 93 ? 12.194 9.461 -8.620 1.00 95.00 93 LYS A O 1
ATOM 725 N N . PHE A 1 94 ? 12.267 7.739 -10.072 1.00 95.50 94 PHE A N 1
ATOM 726 C CA . PHE A 1 94 ? 10.834 7.470 -10.059 1.00 95.50 94 PHE A CA 1
ATOM 727 C C . PHE A 1 94 ? 10.373 7.082 -8.662 1.00 95.50 94 PHE A C 1
ATOM 729 O O . PHE A 1 94 ? 9.477 7.737 -8.134 1.00 95.50 94 PHE A O 1
ATOM 736 N N . ARG A 1 95 ? 11.045 6.114 -8.023 1.00 93.94 95 ARG A N 1
ATOM 737 C CA . ARG A 1 95 ? 10.729 5.657 -6.662 1.00 93.94 95 ARG A CA 1
ATOM 738 C C . ARG A 1 95 ? 10.685 6.805 -5.654 1.00 93.94 95 ARG A C 1
ATOM 740 O O . ARG A 1 95 ? 9.761 6.874 -4.856 1.00 93.94 95 ARG A O 1
ATOM 747 N N . SER A 1 96 ? 11.637 7.732 -5.728 1.00 95.50 96 SER A N 1
ATOM 748 C CA . SER A 1 96 ? 11.686 8.919 -4.864 1.00 95.50 96 SER A CA 1
ATOM 749 C C . SER A 1 96 ? 10.638 9.981 -5.212 1.00 95.50 96 SER A C 1
ATOM 751 O O . SER A 1 96 ? 10.209 10.745 -4.347 1.00 95.50 96 SER A O 1
ATOM 753 N N . THR A 1 97 ? 10.261 10.097 -6.486 1.00 96.62 97 THR A N 1
ATOM 754 C CA . THR A 1 97 ? 9.267 11.082 -6.939 1.00 96.62 97 THR A CA 1
ATOM 755 C C . THR A 1 97 ? 7.859 10.606 -6.597 1.00 96.62 97 THR A C 1
ATOM 757 O O . THR A 1 97 ? 7.064 11.382 -6.070 1.00 96.62 97 THR A O 1
ATOM 760 N N . VAL A 1 98 ? 7.564 9.319 -6.794 1.00 96.38 98 VAL A N 1
ATOM 761 C CA . VAL A 1 98 ? 6.252 8.740 -6.489 1.00 96.38 98 VAL A CA 1
ATOM 762 C C . VAL A 1 98 ? 5.919 8.817 -5.000 1.00 96.38 98 VAL A C 1
ATOM 764 O O . VAL A 1 98 ? 4.793 9.162 -4.664 1.00 96.38 98 VAL A O 1
ATOM 767 N N . SER A 1 99 ? 6.869 8.612 -4.083 1.00 96.12 99 SER A N 1
ATOM 768 C CA . SER A 1 99 ? 6.626 8.806 -2.639 1.00 96.12 99 SER A CA 1
ATOM 769 C C . SER A 1 99 ? 6.274 10.238 -2.288 1.00 96.12 99 SER A C 1
ATOM 771 O O . SER A 1 99 ? 5.426 10.448 -1.427 1.00 96.12 99 SER A O 1
ATOM 773 N N . LYS A 1 100 ? 6.904 11.230 -2.925 1.00 96.00 100 LYS A N 1
ATOM 774 C CA . LYS A 1 100 ? 6.574 12.641 -2.678 1.00 96.00 100 LYS A CA 1
ATOM 775 C C . LYS A 1 100 ? 5.144 12.944 -3.117 1.00 96.00 100 LYS A C 1
ATOM 777 O O . LYS A 1 100 ? 4.386 13.523 -2.342 1.00 96.00 100 LYS A O 1
ATOM 782 N N . GLU A 1 101 ? 4.766 12.495 -4.310 1.00 96.94 101 GLU A N 1
ATOM 783 C CA . GLU A 1 101 ? 3.421 12.696 -4.861 1.00 96.94 101 GLU A CA 1
ATOM 784 C C . GLU A 1 101 ? 2.352 11.930 -4.068 1.00 96.94 101 GLU A C 1
ATOM 786 O O . GLU A 1 101 ? 1.321 12.495 -3.700 1.00 96.94 101 GLU A O 1
ATOM 791 N N . ILE A 1 102 ? 2.619 10.672 -3.702 1.00 97.19 102 ILE A N 1
ATOM 792 C CA . ILE A 1 102 ? 1.738 9.881 -2.832 1.00 97.19 102 ILE A CA 1
ATOM 793 C C . ILE A 1 102 ? 1.651 10.501 -1.436 1.00 97.19 102 ILE A C 1
ATOM 795 O O . ILE A 1 102 ? 0.567 10.545 -0.862 1.00 97.19 102 ILE A O 1
ATOM 799 N N . GLY A 1 103 ? 2.751 11.019 -0.891 1.00 96.44 103 GLY A N 1
ATOM 800 C CA . GLY A 1 103 ? 2.762 11.713 0.395 1.00 96.44 103 GLY A CA 1
ATOM 801 C C . GLY A 1 103 ? 1.884 12.963 0.366 1.00 96.44 103 GLY A C 1
ATOM 802 O O . GLY A 1 103 ? 1.063 13.165 1.261 1.00 96.44 103 GLY A O 1
ATOM 803 N N . ALA A 1 104 ? 1.979 13.768 -0.696 1.00 95.56 104 ALA A N 1
ATOM 804 C CA . ALA A 1 104 ? 1.114 14.927 -0.901 1.00 95.56 104 ALA A CA 1
ATOM 805 C C . ALA A 1 104 ? -0.365 14.523 -1.043 1.00 95.56 104 ALA A C 1
ATOM 807 O O . ALA A 1 104 ? -1.235 15.131 -0.409 1.00 95.56 104 ALA A O 1
ATOM 808 N N . PHE A 1 105 ? -0.652 13.469 -1.816 1.00 95.62 105 PHE A N 1
ATOM 809 C CA . PHE A 1 105 ? -1.992 12.894 -1.931 1.00 95.62 105 PHE A CA 1
ATOM 810 C C . PHE A 1 105 ? -2.528 12.435 -0.573 1.00 95.62 105 PHE A C 1
ATOM 812 O O . PHE A 1 105 ? -3.639 12.807 -0.208 1.00 95.62 105 PHE A O 1
ATOM 819 N N . LEU A 1 106 ? -1.741 11.680 0.195 1.00 95.38 106 LEU A N 1
ATOM 820 C CA . LEU A 1 106 ? -2.107 11.170 1.513 1.00 95.38 106 LEU A CA 1
ATOM 821 C C . LEU A 1 106 ? -2.453 12.315 2.463 1.00 95.38 106 LEU A C 1
ATOM 823 O O . LEU A 1 106 ? -3.523 12.301 3.071 1.00 95.38 106 LEU A O 1
ATOM 827 N N . VAL A 1 107 ? -1.592 13.333 2.559 1.00 95.31 107 VAL A N 1
ATOM 828 C CA . VAL A 1 107 ? -1.820 14.495 3.432 1.00 95.31 107 VAL A CA 1
ATOM 829 C C . VAL A 1 107 ? -3.119 15.197 3.059 1.00 95.31 107 VAL A C 1
ATOM 831 O O . VAL A 1 107 ? -3.943 15.475 3.931 1.00 95.31 107 VAL A O 1
ATOM 834 N N . LYS A 1 108 ? -3.339 15.442 1.763 1.00 94.12 108 LYS A N 1
ATOM 835 C CA . LYS A 1 108 ? -4.572 16.058 1.271 1.00 94.12 108 LYS A CA 1
ATOM 836 C C . LYS A 1 108 ? -5.792 15.182 1.567 1.00 94.12 108 LYS A C 1
ATOM 838 O O . LYS A 1 108 ? -6.769 15.669 2.129 1.00 94.12 108 LYS A O 1
ATOM 843 N N . CYS A 1 109 ? -5.723 13.893 1.245 1.00 92.00 109 CYS A N 1
ATOM 844 C CA . CYS A 1 109 ? -6.810 12.938 1.421 1.00 92.00 109 CYS A CA 1
ATOM 845 C C . CYS A 1 109 ? -7.236 12.847 2.888 1.00 92.00 109 CYS A C 1
ATOM 847 O O . CYS A 1 109 ? -8.419 13.004 3.191 1.00 92.00 109 CYS A O 1
ATOM 849 N N . LEU A 1 110 ? -6.296 12.653 3.816 1.00 90.69 110 LEU A N 1
ATOM 850 C CA . LEU A 1 110 ? -6.593 12.552 5.248 1.00 90.69 110 LEU A CA 1
ATOM 851 C C . LEU A 1 110 ? -7.111 13.872 5.828 1.00 90.69 110 LEU A C 1
ATOM 853 O O . LEU A 1 110 ? -8.037 13.866 6.644 1.00 90.69 110 LEU A O 1
ATOM 857 N N . LYS A 1 111 ? -6.582 15.010 5.369 1.00 92.12 111 LYS A N 1
ATOM 858 C CA . LYS A 1 111 ? -7.075 16.328 5.778 1.00 92.12 111 LYS A CA 1
ATOM 859 C C . LYS A 1 111 ? -8.507 16.565 5.311 1.00 92.12 111 LYS A C 1
ATOM 861 O O . LYS A 1 111 ? -9.333 17.046 6.086 1.00 92.12 111 LYS A O 1
ATOM 866 N N . ASP A 1 112 ? -8.830 16.195 4.078 1.00 89.75 112 ASP A N 1
ATOM 867 C CA . ASP A 1 112 ? -10.159 16.412 3.511 1.00 89.75 112 ASP A CA 1
ATOM 868 C C . ASP A 1 112 ? -11.196 15.461 4.126 1.00 89.75 112 ASP A C 1
ATOM 870 O O . ASP A 1 112 ? -12.287 15.906 4.511 1.00 89.75 112 ASP A O 1
ATOM 874 N N . THR A 1 113 ? -10.838 14.181 4.281 1.00 85.38 113 THR A N 1
ATOM 875 C CA . THR A 1 113 ? -11.748 13.100 4.697 1.00 85.38 113 THR A CA 1
ATOM 876 C C . THR A 1 113 ? -11.872 12.938 6.211 1.00 85.38 113 THR A C 1
ATOM 878 O O . THR A 1 113 ? -12.996 12.829 6.703 1.00 85.38 113 THR A O 1
ATOM 881 N N . LEU A 1 114 ? -10.754 12.960 6.945 1.00 84.62 114 LEU A N 1
ATOM 882 C CA . LEU A 1 114 ? -10.684 12.675 8.386 1.00 84.62 114 LEU A CA 1
ATOM 883 C C . LEU A 1 114 ? -10.345 13.905 9.240 1.00 84.62 114 LEU A C 1
ATOM 885 O O . LEU A 1 114 ? -10.323 13.803 10.462 1.00 84.62 114 LEU A O 1
ATOM 889 N N . LYS A 1 115 ? -10.089 15.068 8.622 1.00 88.44 115 LYS A N 1
ATOM 890 C CA . LYS A 1 115 ? -9.634 16.295 9.310 1.00 88.44 115 LYS A CA 1
ATOM 891 C C . LYS A 1 115 ? -8.315 16.106 10.072 1.00 88.44 115 LYS A C 1
ATOM 893 O O . LYS A 1 115 ? -8.058 16.798 11.052 1.00 88.44 115 LYS A O 1
ATOM 898 N N . VAL A 1 116 ? -7.460 15.209 9.578 1.00 86.94 116 VAL A N 1
ATOM 899 C CA . VAL A 1 116 ? -6.127 14.930 10.130 1.00 86.94 116 VAL A CA 1
ATOM 900 C C . VAL A 1 116 ? -5.060 15.646 9.301 1.00 86.94 116 VAL A C 1
ATOM 902 O O . VAL A 1 116 ? -4.976 15.445 8.092 1.00 86.94 116 VAL A O 1
ATOM 905 N N . ASP A 1 117 ? -4.219 16.464 9.940 1.00 88.00 117 ASP A N 1
ATOM 906 C CA . ASP A 1 117 ? -3.077 17.125 9.288 1.00 88.00 117 ASP A CA 1
ATOM 907 C C . ASP A 1 117 ? -1.805 16.266 9.391 1.00 88.00 117 ASP A C 1
ATOM 909 O O . ASP A 1 117 ? -0.922 16.511 10.215 1.00 88.00 117 ASP A O 1
ATOM 913 N N . ALA A 1 118 ? -1.713 15.235 8.545 1.00 89.12 118 ALA A N 1
ATOM 914 C CA . ALA A 1 118 ? -0.570 14.316 8.525 1.00 89.12 118 ALA A CA 1
ATOM 915 C C . ALA A 1 118 ? 0.751 14.985 8.088 1.00 89.12 118 ALA A C 1
ATOM 917 O O . ALA A 1 118 ? 1.831 14.488 8.411 1.00 89.12 118 ALA A O 1
ATOM 918 N N . GLY A 1 119 ? 0.693 16.131 7.397 1.00 88.88 119 GLY A N 1
ATOM 919 C CA . GLY A 1 119 ? 1.876 16.792 6.832 1.00 88.88 119 GLY A CA 1
ATOM 920 C C . GLY A 1 119 ? 2.860 17.306 7.884 1.00 88.88 119 GLY A C 1
ATOM 921 O O . GLY A 1 119 ? 4.040 17.471 7.599 1.00 88.88 119 GLY A O 1
ATOM 922 N N . ARG A 1 120 ? 2.397 17.527 9.120 1.00 87.94 120 ARG A N 1
ATOM 923 C CA . ARG A 1 120 ? 3.246 17.942 10.250 1.00 87.94 120 ARG A CA 1
ATOM 924 C C . ARG A 1 120 ? 3.932 16.770 10.957 1.00 87.94 120 ARG A C 1
ATOM 926 O O . ARG A 1 120 ? 4.906 16.985 11.692 1.00 87.94 120 ARG A O 1
ATOM 933 N N . GLU A 1 121 ? 3.403 15.562 10.768 1.00 92.31 121 GLU A N 1
ATOM 934 C CA . GLU A 1 121 ? 3.873 14.339 11.420 1.00 92.31 121 GLU A CA 1
ATOM 935 C C . GLU A 1 121 ? 4.916 13.597 10.590 1.00 92.31 121 GL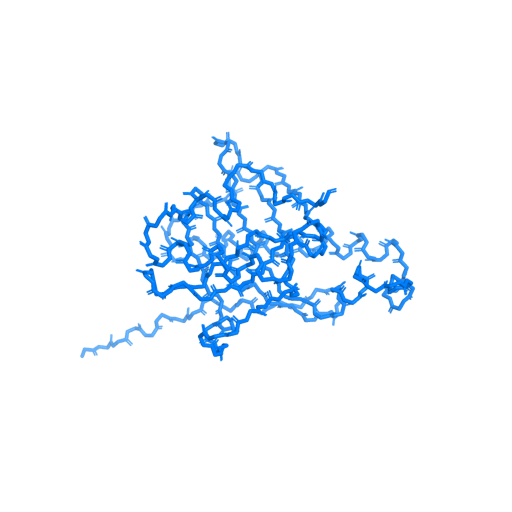U A C 1
ATOM 937 O O . GLU A 1 121 ? 5.864 13.072 11.170 1.00 92.31 121 GLU A O 1
ATOM 942 N N . ILE A 1 122 ? 4.743 13.546 9.266 1.00 94.69 122 ILE A N 1
ATOM 943 C CA . ILE A 1 122 ? 5.625 12.803 8.358 1.00 94.69 122 ILE A CA 1
ATOM 944 C C . ILE A 1 122 ? 7.009 13.463 8.316 1.00 94.69 122 ILE A C 1
ATOM 946 O O . ILE A 1 122 ? 7.126 14.662 8.071 1.00 94.69 122 ILE A O 1
ATOM 950 N N . VAL A 1 123 ? 8.060 12.677 8.555 1.00 94.81 123 VAL A N 1
ATOM 951 C CA . VAL A 1 123 ? 9.460 13.148 8.579 1.00 94.81 123 VAL A CA 1
ATOM 952 C C . VAL A 1 123 ? 10.325 12.534 7.487 1.00 94.81 123 VAL A C 1
ATOM 954 O O . VAL A 1 123 ? 11.287 13.154 7.042 1.00 94.81 123 VAL A O 1
ATOM 957 N N . SER A 1 124 ? 9.995 11.326 7.047 1.00 95.06 124 SER A N 1
ATOM 958 C CA . SER A 1 124 ? 10.707 10.610 5.995 1.00 95.06 124 SER A CA 1
ATOM 959 C C . SER A 1 124 ? 9.802 9.536 5.400 1.00 95.06 124 SER A C 1
ATOM 961 O O . SER A 1 124 ? 8.682 9.315 5.870 1.00 95.06 124 SER A O 1
ATOM 963 N N . PHE A 1 125 ? 10.278 8.873 4.353 1.00 95.75 125 PHE A N 1
ATOM 964 C CA . PHE A 1 125 ? 9.605 7.721 3.778 1.00 95.75 125 PHE A CA 1
ATOM 965 C C . PHE A 1 125 ? 10.604 6.611 3.455 1.00 95.75 125 PHE A C 1
ATOM 967 O O . PHE A 1 125 ? 11.794 6.861 3.252 1.00 95.75 125 PHE A O 1
ATOM 974 N N . SER A 1 126 ? 10.099 5.389 3.381 1.00 93.94 126 SER A N 1
ATOM 975 C CA . SER A 1 126 ? 10.796 4.216 2.871 1.00 93.94 126 SER A CA 1
ATOM 976 C C . SER A 1 126 ? 9.866 3.423 1.955 1.00 93.94 126 SER A C 1
ATOM 978 O O . SER A 1 126 ? 8.647 3.585 1.983 1.00 93.94 126 SER A O 1
ATOM 980 N N . HIS A 1 127 ? 10.452 2.592 1.101 1.00 91.06 127 HIS A N 1
ATOM 981 C CA . HIS A 1 127 ? 9.723 1.824 0.099 1.00 91.06 127 HIS A CA 1
ATOM 982 C C . HIS A 1 127 ? 10.075 0.368 0.187 1.00 91.06 127 HIS A C 1
ATOM 984 O O . HIS A 1 127 ? 11.234 0.025 0.442 1.00 91.06 127 HIS A O 1
ATOM 990 N N . ASN A 1 128 ? 9.096 -0.452 -0.145 1.00 86.81 128 ASN A N 1
ATOM 991 C CA . ASN A 1 128 ? 9.333 -1.859 -0.322 1.00 86.81 128 ASN A CA 1
ATOM 992 C C . ASN A 1 128 ? 9.730 -2.223 -1.753 1.00 86.81 128 ASN A C 1
ATOM 994 O O . ASN A 1 128 ? 9.635 -1.412 -2.681 1.00 86.81 128 ASN A O 1
ATOM 998 N N . ARG A 1 129 ? 10.183 -3.465 -1.913 1.00 83.31 129 ARG A N 1
ATOM 999 C CA . ARG A 1 129 ? 10.338 -4.113 -3.217 1.00 83.31 129 ARG A CA 1
ATOM 1000 C C . ARG A 1 129 ? 8.989 -4.659 -3.699 1.00 83.31 129 ARG A C 1
ATOM 1002 O O . ARG A 1 129 ? 8.010 -4.670 -2.947 1.00 83.31 129 ARG A O 1
ATOM 1009 N N . ALA A 1 130 ? 8.950 -5.092 -4.958 1.00 90.44 130 ALA A N 1
ATOM 1010 C CA . ALA A 1 130 ? 7.842 -5.899 -5.459 1.00 90.44 130 ALA A CA 1
ATOM 1011 C C . ALA A 1 130 ? 7.727 -7.210 -4.661 1.00 90.44 130 ALA A C 1
ATOM 1013 O O . ALA A 1 130 ? 8.677 -7.602 -3.984 1.00 90.44 130 ALA A O 1
ATOM 1014 N N . HIS A 1 131 ? 6.557 -7.847 -4.742 1.00 91.88 131 HIS A N 1
ATOM 1015 C CA . HIS A 1 131 ? 6.255 -9.126 -4.083 1.00 91.88 131 HIS A CA 1
ATOM 1016 C C . HIS A 1 131 ? 6.441 -9.072 -2.567 1.00 91.88 131 HIS A C 1
ATOM 1018 O O . HIS A 1 131 ? 7.167 -9.856 -1.966 1.00 91.88 131 HIS A O 1
ATOM 1024 N N . THR A 1 132 ? 5.820 -8.075 -1.946 1.00 94.19 132 THR A N 1
ATOM 1025 C CA . THR A 1 132 ? 5.784 -7.951 -0.479 1.00 94.19 132 THR A CA 1
ATOM 1026 C C . THR A 1 132 ? 4.372 -7.869 0.072 1.00 94.19 132 THR A C 1
ATOM 1028 O O . THR A 1 132 ? 4.150 -8.075 1.268 1.00 94.19 132 THR A O 1
ATOM 1031 N N . ASN A 1 133 ? 3.404 -7.578 -0.796 1.00 96.31 133 ASN A N 1
ATOM 1032 C CA . ASN A 1 133 ? 2.009 -7.422 -0.446 1.00 96.31 133 ASN A CA 1
ATOM 1033 C C . ASN A 1 133 ? 1.119 -7.817 -1.624 1.00 96.31 133 ASN A C 1
ATOM 1035 O O . ASN A 1 133 ? 1.481 -7.625 -2.783 1.00 96.31 133 ASN A O 1
ATOM 1039 N N . VAL A 1 134 ? -0.083 -8.276 -1.301 1.00 96.88 134 VAL A N 1
ATOM 1040 C CA . VAL A 1 134 ? -1.175 -8.539 -2.235 1.00 96.88 134 VAL A CA 1
ATOM 1041 C C . VAL A 1 134 ? -2.411 -7.807 -1.727 1.00 96.88 134 VAL A C 1
ATOM 1043 O O . VAL A 1 134 ? -2.774 -7.934 -0.556 1.00 96.88 134 VAL A O 1
ATOM 1046 N N . LEU A 1 135 ? -3.081 -7.035 -2.583 1.00 97.81 135 LEU A N 1
ATOM 1047 C CA . LEU A 1 135 ? -4.370 -6.447 -2.221 1.00 97.81 135 LEU A CA 1
ATOM 1048 C C . LEU A 1 135 ? -5.451 -7.525 -2.318 1.00 97.81 135 LEU A C 1
ATOM 1050 O O . LEU A 1 135 ? -5.653 -8.094 -3.388 1.00 97.81 135 LEU A O 1
ATOM 1054 N N . ALA A 1 136 ? -6.169 -7.764 -1.226 1.00 98.00 136 ALA A N 1
ATOM 1055 C CA . ALA A 1 136 ? -7.253 -8.738 -1.165 1.00 98.00 136 ALA A CA 1
ATOM 1056 C C . ALA A 1 136 ? -8.496 -8.129 -0.514 1.00 98.00 136 ALA A C 1
ATOM 1058 O O . ALA A 1 136 ? -8.396 -7.271 0.371 1.00 98.00 136 ALA A O 1
ATOM 1059 N N . TYR A 1 137 ? -9.677 -8.576 -0.933 1.00 98.12 137 TYR A N 1
ATOM 1060 C CA . TYR A 1 137 ? -10.920 -8.211 -0.266 1.00 98.12 137 TYR A CA 1
ATOM 1061 C C . TYR A 1 137 ? -11.119 -9.072 0.984 1.00 98.12 137 TYR A C 1
ATOM 1063 O O . TYR A 1 137 ? -11.104 -10.296 0.917 1.00 98.12 137 TYR A O 1
ATOM 1071 N N . ILE A 1 138 ? -11.333 -8.423 2.126 1.00 97.75 138 ILE A N 1
ATOM 1072 C CA . ILE A 1 138 ? -11.579 -9.071 3.415 1.00 97.75 138 ILE A CA 1
ATOM 1073 C C . ILE A 1 138 ? -13.064 -8.922 3.731 1.00 97.75 138 ILE A C 1
ATOM 1075 O O . ILE A 1 138 ? -13.549 -7.825 4.039 1.00 97.75 138 ILE A O 1
ATOM 1079 N N . SER A 1 139 ? -13.809 -10.019 3.606 1.00 96.75 139 SER A N 1
ATOM 1080 C CA . SER A 1 139 ? -15.272 -10.016 3.667 1.00 96.75 139 SER A CA 1
ATOM 1081 C C . SER A 1 139 ? -15.813 -9.638 5.048 1.00 96.75 139 SER A C 1
ATOM 1083 O O . SER A 1 139 ? -16.780 -8.882 5.138 1.00 96.75 139 SER A O 1
ATOM 1085 N N . SER A 1 140 ? -15.140 -10.069 6.115 1.00 95.62 140 SER A N 1
ATOM 1086 C CA . SER A 1 140 ? -15.488 -9.801 7.518 1.00 95.62 140 SER A CA 1
ATOM 1087 C C . SER A 1 140 ? -15.465 -8.316 7.891 1.00 95.62 140 SER A C 1
ATOM 1089 O O . SER A 1 140 ? -16.196 -7.897 8.787 1.00 95.62 140 SER A O 1
ATOM 1091 N N . ILE A 1 141 ? -14.662 -7.508 7.193 1.00 94.50 141 ILE A N 1
ATOM 1092 C CA . ILE A 1 141 ? -14.580 -6.048 7.380 1.00 94.50 141 ILE A CA 1
ATOM 1093 C C . ILE A 1 141 ? -15.125 -5.265 6.177 1.00 94.50 141 ILE A C 1
ATOM 1095 O O . ILE A 1 141 ? -15.135 -4.034 6.195 1.00 94.50 141 ILE A O 1
ATOM 1099 N N . GLY A 1 142 ? -15.551 -5.964 5.122 1.00 95.31 142 GLY A N 1
ATOM 1100 C CA . GLY A 1 142 ? -16.110 -5.384 3.907 1.00 95.31 142 GLY A CA 1
ATOM 1101 C C . GLY A 1 142 ? -15.169 -4.441 3.150 1.00 95.31 142 GLY A C 1
ATOM 1102 O O . GLY A 1 142 ? -15.656 -3.511 2.507 1.00 95.31 142 GLY A O 1
ATOM 1103 N N . SER A 1 143 ? -13.849 -4.643 3.225 1.00 95.94 143 SER A N 1
ATOM 1104 C CA . SER A 1 143 ? -12.851 -3.702 2.696 1.00 95.94 143 SER A CA 1
ATOM 1105 C C . SER A 1 143 ? -11.639 -4.397 2.069 1.00 95.94 143 SER A C 1
ATOM 1107 O O . SER A 1 143 ? -11.387 -5.573 2.316 1.00 95.94 143 SER A O 1
ATOM 1109 N N . TRP A 1 144 ? -10.883 -3.651 1.262 1.00 97.44 144 TRP A N 1
ATOM 1110 C CA . TRP A 1 144 ? -9.654 -4.110 0.614 1.00 97.44 144 TRP A CA 1
ATOM 1111 C C . TRP A 1 144 ? -8.439 -3.868 1.506 1.00 97.44 144 TRP A C 1
ATOM 1113 O O . TRP A 1 144 ? -8.173 -2.730 1.906 1.00 97.44 144 TRP A O 1
ATOM 1123 N N . ALA A 1 145 ? -7.683 -4.926 1.781 1.00 97.62 145 ALA A N 1
ATOM 1124 C CA . ALA A 1 145 ? -6.513 -4.900 2.641 1.00 97.62 145 ALA A CA 1
ATOM 1125 C C . ALA A 1 145 ? -5.234 -5.307 1.889 1.00 97.62 145 ALA A C 1
ATOM 1127 O O . ALA A 1 145 ? -5.274 -6.225 1.072 1.00 97.62 145 ALA A O 1
ATOM 1128 N N . PRO A 1 146 ? -4.093 -4.661 2.181 1.00 97.31 146 PRO A N 1
ATOM 1129 C CA . PRO A 1 146 ? -2.787 -5.041 1.656 1.00 97.31 146 PRO A CA 1
ATOM 1130 C C . PRO A 1 146 ? -2.192 -6.160 2.519 1.00 97.31 146 PRO A C 1
ATOM 1132 O O . PRO A 1 146 ? -1.501 -5.905 3.503 1.00 97.31 146 PRO A O 1
ATOM 1135 N N . ILE A 1 147 ? -2.529 -7.403 2.190 1.00 97.62 147 ILE A N 1
ATOM 1136 C CA . ILE A 1 147 ? -2.077 -8.591 2.912 1.00 97.62 147 ILE A CA 1
ATOM 1137 C C . ILE A 1 147 ? -0.610 -8.842 2.585 1.00 97.62 147 ILE A C 1
ATOM 1139 O O . ILE A 1 147 ? -0.248 -8.966 1.417 1.00 97.62 147 ILE A O 1
ATOM 1143 N N . GLN A 1 148 ? 0.229 -8.947 3.610 1.00 96.19 148 GLN A N 1
ATOM 1144 C CA . GLN A 1 148 ? 1.646 -9.254 3.449 1.00 96.19 148 GLN A CA 1
ATOM 1145 C C . GLN A 1 148 ? 1.816 -10.593 2.733 1.00 96.19 148 GLN A C 1
ATOM 1147 O O . GLN A 1 148 ? 1.184 -11.583 3.108 1.00 96.19 148 GLN A O 1
ATOM 1152 N N . HIS A 1 149 ? 2.675 -10.621 1.725 1.00 93.94 149 HIS A N 1
ATOM 1153 C CA . HIS A 1 149 ? 3.035 -11.817 0.970 1.00 93.94 149 HIS A CA 1
ATOM 1154 C C . HIS A 1 149 ? 4.418 -11.600 0.385 1.00 93.94 149 HIS A C 1
ATOM 1156 O O . HIS A 1 149 ? 4.585 -10.663 -0.391 1.00 93.94 149 HIS A O 1
ATOM 1162 N N . ASN A 1 150 ? 5.382 -12.456 0.708 1.00 90.31 150 ASN A N 1
ATOM 1163 C CA . ASN A 1 150 ? 6.698 -12.410 0.071 1.00 90.31 150 ASN A CA 1
ATOM 1164 C C . ASN A 1 150 ? 7.068 -13.694 -0.679 1.00 90.31 150 ASN A C 1
ATOM 1166 O O . ASN A 1 150 ? 6.468 -14.736 -0.448 1.00 90.31 150 ASN A O 1
ATOM 1170 N N . ASP A 1 151 ? 8.095 -13.605 -1.529 1.00 87.12 151 ASP A N 1
ATOM 1171 C CA . ASP A 1 151 ? 8.574 -14.702 -2.390 1.00 87.12 151 ASP A CA 1
ATOM 1172 C C . ASP A 1 151 ? 9.030 -15.972 -1.634 1.00 87.12 151 ASP A C 1
ATOM 1174 O O . ASP A 1 151 ? 9.245 -17.011 -2.255 1.00 87.12 151 ASP A O 1
ATOM 1178 N N . SER A 1 152 ? 9.229 -15.914 -0.309 1.00 89.62 152 SER A N 1
ATOM 1179 C CA . SER A 1 152 ? 9.541 -17.101 0.508 1.00 89.62 152 SER A CA 1
ATOM 1180 C C . SER A 1 152 ? 8.294 -17.855 0.986 1.00 89.62 152 SER A C 1
ATOM 1182 O O . SER A 1 152 ? 8.398 -18.975 1.492 1.00 89.62 152 SER A O 1
ATOM 1184 N N . GLU A 1 153 ? 7.115 -17.249 0.848 1.00 91.69 153 GLU A N 1
ATOM 1185 C CA . GLU A 1 153 ? 5.833 -17.863 1.170 1.00 91.69 153 GLU A CA 1
ATOM 1186 C C . GLU A 1 153 ? 5.291 -18.662 -0.026 1.00 91.69 153 GLU A C 1
ATOM 1188 O O . GLU A 1 153 ? 5.699 -18.466 -1.165 1.00 91.69 153 GLU A O 1
ATOM 1193 N N . GLY A 1 154 ? 4.375 -19.603 0.229 1.00 90.19 154 GLY A N 1
ATOM 1194 C CA . GLY A 1 154 ? 3.695 -20.326 -0.854 1.00 90.19 154 GLY A CA 1
ATOM 1195 C C . GLY A 1 154 ? 2.666 -19.454 -1.581 1.00 90.19 154 GLY A C 1
ATOM 1196 O O . GLY A 1 154 ? 2.089 -18.558 -0.967 1.00 90.19 154 GLY A O 1
ATOM 1197 N N . ASP A 1 155 ? 2.375 -19.774 -2.844 1.00 87.44 155 ASP A N 1
ATOM 1198 C CA . ASP A 1 155 ? 1.468 -19.016 -3.727 1.00 87.44 155 ASP A CA 1
ATOM 1199 C C . ASP A 1 155 ? 0.086 -18.712 -3.107 1.00 87.44 155 ASP A C 1
ATOM 1201 O O . ASP A 1 155 ? -0.490 -17.648 -3.324 1.00 87.44 155 ASP A O 1
ATOM 1205 N N . ASP A 1 156 ? -0.434 -19.612 -2.270 1.00 92.62 156 ASP A N 1
ATOM 1206 C CA . ASP A 1 156 ? -1.729 -19.496 -1.584 1.00 92.62 156 ASP A CA 1
ATOM 1207 C C . ASP A 1 156 ? -1.651 -18.767 -0.222 1.00 92.62 156 ASP A C 1
ATOM 1209 O O . ASP A 1 156 ? -2.633 -18.697 0.525 1.00 92.62 156 ASP A O 1
ATOM 1213 N N . ALA A 1 157 ? -0.496 -18.208 0.158 1.00 94.88 157 ALA A N 1
ATOM 1214 C CA . ALA A 1 157 ? -0.305 -17.571 1.462 1.00 94.88 157 ALA A CA 1
ATOM 1215 C C . ALA A 1 157 ? -1.255 -16.391 1.696 1.00 94.88 157 ALA A C 1
ATOM 1217 O O . ALA A 1 157 ? -1.825 -16.277 2.786 1.00 94.88 157 ALA A O 1
ATOM 1218 N N . SER A 1 158 ? -1.476 -15.550 0.681 1.00 95.00 158 SER A N 1
ATOM 1219 C CA . SER A 1 158 ? -2.428 -14.435 0.766 1.00 95.00 158 SER A CA 1
ATOM 1220 C C . SER A 1 158 ? -3.855 -14.915 0.986 1.00 95.00 158 SER A C 1
ATOM 1222 O O . SER A 1 158 ? -4.555 -14.359 1.831 1.00 95.00 158 SER A O 1
ATOM 1224 N N . GLU A 1 159 ? -4.271 -15.966 0.278 1.00 96.31 159 GLU A N 1
ATOM 1225 C CA . GLU A 1 159 ? -5.607 -16.551 0.407 1.00 96.31 159 GLU A CA 1
ATOM 1226 C C . GLU A 1 159 ? -5.823 -17.099 1.818 1.00 96.31 159 GLU A C 1
ATOM 1228 O O . GLU A 1 159 ? -6.817 -16.780 2.474 1.00 96.31 159 GLU A O 1
ATOM 1233 N N . ARG A 1 160 ? -4.850 -17.856 2.346 1.00 97.12 160 ARG A N 1
ATOM 1234 C CA . ARG A 1 160 ? -4.912 -18.387 3.715 1.00 97.12 160 ARG A CA 1
ATOM 1235 C C . ARG A 1 160 ? -4.959 -17.282 4.765 1.00 97.12 160 ARG A C 1
ATOM 1237 O O . ARG A 1 160 ? -5.730 -17.397 5.717 1.00 97.12 160 ARG A O 1
ATOM 1244 N N . LYS A 1 161 ? -4.157 -16.222 4.613 1.00 97.75 161 LYS A N 1
ATOM 1245 C CA . LYS A 1 161 ? -4.156 -15.067 5.529 1.00 97.75 161 LYS A CA 1
ATOM 1246 C C . LYS A 1 161 ? -5.494 -14.332 5.484 1.00 97.75 161 LYS A C 1
ATOM 1248 O O . LYS A 1 161 ? -6.069 -14.075 6.539 1.00 97.75 161 LYS A O 1
ATOM 1253 N N . ALA A 1 162 ? -6.023 -14.062 4.291 1.00 97.25 162 ALA A N 1
ATOM 1254 C CA . ALA A 1 162 ? -7.333 -13.440 4.117 1.00 97.25 162 ALA A CA 1
ATOM 1255 C C . ALA A 1 162 ? -8.449 -14.285 4.758 1.00 97.25 162 ALA A C 1
ATOM 1257 O O . ALA A 1 162 ? -9.222 -13.776 5.569 1.00 97.25 162 ALA A O 1
ATOM 1258 N N . ALA A 1 163 ? -8.467 -15.597 4.503 1.00 97.38 163 ALA A N 1
ATOM 1259 C CA . ALA A 1 163 ? -9.426 -16.526 5.100 1.00 97.38 163 ALA A CA 1
ATOM 1260 C C . ALA A 1 163 ? -9.291 -16.630 6.632 1.00 97.38 163 ALA A C 1
ATOM 1262 O O . ALA A 1 163 ? -10.287 -16.780 7.349 1.00 97.38 163 ALA A O 1
ATOM 1263 N N . ALA A 1 164 ? -8.071 -16.546 7.169 1.00 97.75 164 ALA A N 1
ATOM 1264 C CA . ALA A 1 164 ? -7.835 -16.535 8.610 1.00 97.75 164 ALA A CA 1
ATOM 1265 C C . ALA A 1 164 ? -8.384 -15.260 9.271 1.00 97.75 164 ALA A C 1
ATOM 1267 O O . ALA A 1 164 ? -8.961 -15.352 10.356 1.00 97.75 164 ALA A O 1
ATOM 1268 N N . VAL A 1 165 ? -8.257 -14.098 8.618 1.00 97.56 165 VAL A N 1
ATOM 1269 C CA . VAL A 1 165 ? -8.889 -12.851 9.081 1.00 97.56 165 VAL A CA 1
ATOM 1270 C C . VAL A 1 165 ? -10.409 -12.969 9.011 1.00 97.56 165 VAL A C 1
ATOM 1272 O O . VAL A 1 165 ? -11.089 -12.681 9.992 1.00 97.56 165 VAL A O 1
ATOM 1275 N N . ASP A 1 166 ? -10.945 -13.466 7.895 1.00 97.62 166 ASP A N 1
ATOM 1276 C CA . ASP A 1 166 ? -12.391 -13.580 7.689 1.00 97.62 166 ASP A CA 1
ATOM 1277 C C . ASP A 1 166 ? -13.079 -14.550 8.646 1.00 97.62 166 ASP A C 1
ATOM 1279 O O . ASP A 1 166 ? -14.207 -14.315 9.077 1.00 97.62 166 ASP A O 1
ATOM 1283 N N . SER A 1 167 ? -12.378 -15.609 9.043 1.00 97.38 167 SER A N 1
ATOM 1284 C CA . SER A 1 167 ? -12.840 -16.532 10.083 1.00 97.38 167 SER A CA 1
ATOM 1285 C C . SER A 1 167 ? -12.587 -16.035 11.512 1.00 97.38 167 SER A C 1
ATOM 1287 O O . SER A 1 167 ? -12.927 -16.736 12.465 1.00 97.38 167 SER A O 1
ATOM 1289 N N . GLY A 1 168 ? -11.985 -14.854 11.684 1.00 96.50 168 GLY A N 1
ATOM 1290 C CA . GLY A 1 168 ? -11.655 -14.268 12.984 1.00 96.50 168 GLY A CA 1
ATOM 1291 C C . GLY A 1 168 ? -10.537 -14.991 13.741 1.00 96.50 168 GLY A C 1
ATOM 1292 O O . GLY A 1 168 ? -10.365 -14.752 14.935 1.00 96.50 168 GLY A O 1
ATOM 1293 N N . ARG A 1 169 ? -9.779 -15.877 13.079 1.00 97.19 169 ARG A N 1
ATOM 1294 C CA . ARG A 1 169 ? -8.654 -16.608 13.689 1.00 97.19 169 ARG A CA 1
ATOM 1295 C C . ARG A 1 169 ? -7.452 -15.707 13.949 1.00 97.19 169 ARG A C 1
ATOM 1297 O O . ARG A 1 169 ? -6.716 -15.956 14.896 1.00 97.19 169 ARG A O 1
ATOM 1304 N N . VAL A 1 170 ? -7.261 -14.688 13.112 1.00 97.19 170 VAL A N 1
ATOM 1305 C CA . VAL A 1 170 ? -6.208 -13.671 13.254 1.00 97.19 170 VAL A CA 1
ATOM 1306 C C . VAL A 1 170 ? -6.799 -12.281 13.043 1.00 97.19 170 VAL A C 1
ATOM 1308 O O . VAL A 1 170 ? -7.789 -12.113 12.329 1.00 97.19 170 VAL A O 1
ATOM 1311 N N . LYS A 1 171 ? -6.205 -11.259 13.657 1.00 96.81 171 LYS A N 1
ATOM 1312 C CA . LYS A 1 171 ? -6.578 -9.862 13.415 1.00 96.81 171 LYS A CA 1
ATOM 1313 C C . LYS A 1 171 ? -5.952 -9.370 12.118 1.00 96.81 171 LYS A C 1
ATOM 1315 O O . LYS A 1 171 ? -4.847 -9.765 11.760 1.00 96.81 171 LYS A O 1
ATOM 1320 N N . LEU A 1 172 ? -6.600 -8.400 11.472 1.00 96.62 172 LEU A N 1
ATOM 1321 C CA . LEU A 1 172 ? -6.049 -7.755 10.277 1.00 96.62 172 LEU A CA 1
ATOM 1322 C C . LEU A 1 172 ? -4.634 -7.197 10.513 1.00 96.62 172 LEU A C 1
ATOM 1324 O O . LEU A 1 172 ? -3.756 -7.367 9.678 1.00 96.62 172 LEU A O 1
ATOM 1328 N N . SER A 1 173 ? -4.400 -6.583 11.676 1.00 96.69 173 SER A N 1
ATOM 1329 C CA . SER A 1 173 ? -3.103 -6.016 12.067 1.00 96.69 173 SER A CA 1
ATOM 1330 C C . SER A 1 173 ? -1.962 -7.034 12.155 1.00 96.69 173 SER A C 1
ATOM 1332 O O . SER A 1 173 ? -0.813 -6.629 12.269 1.00 96.69 173 SER A O 1
ATOM 1334 N N . GLU A 1 174 ? -2.263 -8.334 12.166 1.00 96.12 174 GLU A N 1
ATOM 1335 C CA . GLU A 1 174 ? -1.261 -9.407 12.193 1.00 96.12 174 GLU A CA 1
ATOM 1336 C C . GLU A 1 174 ? -0.805 -9.814 10.786 1.00 96.12 174 GLU A C 1
ATOM 1338 O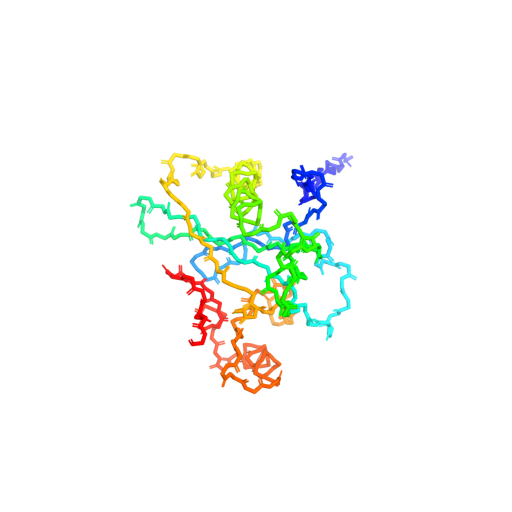 O . GLU A 1 174 ? 0.185 -10.524 10.650 1.00 96.12 174 GLU A O 1
ATOM 1343 N N . VAL A 1 175 ? -1.515 -9.375 9.741 1.00 96.44 175 VAL A N 1
ATOM 1344 C CA . VAL A 1 175 ? -1.253 -9.765 8.345 1.00 96.44 175 VAL A CA 1
ATOM 1345 C C . VAL A 1 175 ? -1.060 -8.574 7.404 1.00 96.44 175 VAL A C 1
ATOM 1347 O O . VAL A 1 175 ? -0.937 -8.774 6.199 1.00 96.44 175 VAL A O 1
ATOM 1350 N N . ILE A 1 176 ? -1.032 -7.347 7.931 1.00 96.94 176 ILE A N 1
ATOM 1351 C CA . ILE A 1 176 ? -0.717 -6.113 7.193 1.00 96.94 176 ILE A CA 1
ATOM 1352 C C . ILE A 1 176 ? 0.416 -5.355 7.894 1.00 96.94 176 ILE A C 1
ATOM 1354 O O . ILE A 1 176 ? 0.679 -5.576 9.077 1.00 96.94 176 ILE A O 1
ATOM 1358 N N . ALA A 1 177 ? 1.053 -4.410 7.203 1.00 95.19 177 ALA A N 1
ATOM 1359 C CA . ALA A 1 177 ? 2.056 -3.546 7.820 1.00 95.19 177 ALA A CA 1
ATOM 1360 C C . ALA A 1 177 ? 1.452 -2.628 8.907 1.00 95.19 177 ALA A C 1
ATOM 1362 O O . ALA A 1 177 ? 0.391 -2.023 8.722 1.00 95.19 177 ALA A O 1
ATOM 1363 N N . VAL A 1 178 ? 2.148 -2.511 10.048 1.00 94.69 178 VAL A N 1
ATOM 1364 C CA . VAL A 1 178 ? 1.731 -1.668 11.192 1.00 94.69 178 VAL A CA 1
ATOM 1365 C C . VAL A 1 178 ? 2.849 -0.743 11.669 1.00 94.69 178 VAL A C 1
ATOM 1367 O O . VAL A 1 178 ? 2.643 0.462 11.753 1.00 94.69 178 VAL A O 1
ATOM 1370 N N . ASN A 1 179 ? 4.035 -1.287 11.952 1.00 91.81 179 ASN A N 1
ATOM 1371 C CA . ASN A 1 179 ? 5.168 -0.513 12.488 1.00 91.81 179 ASN A CA 1
ATOM 1372 C C . ASN A 1 179 ? 6.355 -0.435 11.521 1.00 91.81 179 ASN A C 1
ATOM 1374 O O . ASN A 1 179 ? 7.184 0.464 11.615 1.00 91.81 179 ASN A O 1
ATOM 1378 N N . GLN A 1 180 ? 6.443 -1.390 10.601 1.00 91.12 180 GLN A N 1
ATOM 1379 C CA . GLN A 1 180 ? 7.540 -1.539 9.656 1.00 91.12 180 GLN A CA 1
ATOM 1380 C C . GLN A 1 180 ? 6.992 -1.948 8.294 1.00 91.12 180 GLN A C 1
ATOM 1382 O O . GLN A 1 180 ? 5.876 -2.465 8.218 1.00 91.12 180 GLN A O 1
ATOM 1387 N N . LEU A 1 181 ? 7.787 -1.713 7.247 1.00 90.69 181 LEU A N 1
ATOM 1388 C CA . LEU A 1 181 ? 7.504 -2.226 5.909 1.00 90.69 181 LEU A CA 1
ATOM 1389 C C . LEU A 1 181 ? 7.288 -3.738 5.951 1.00 90.69 181 LEU A C 1
ATOM 1391 O O . LEU A 1 181 ? 7.838 -4.447 6.799 1.00 90.69 181 LEU A O 1
ATOM 1395 N N . SER A 1 182 ? 6.508 -4.218 4.998 1.00 89.25 182 SER A N 1
ATOM 1396 C CA . SER A 1 182 ? 6.294 -5.642 4.810 1.00 89.25 182 SER A CA 1
ATOM 1397 C C . SER A 1 182 ? 7.621 -6.343 4.487 1.00 89.25 182 SER A C 1
ATOM 1399 O O . SER A 1 182 ? 8.511 -5.745 3.882 1.00 89.25 182 SER A O 1
ATOM 1401 N N . PRO A 1 183 ? 7.837 -7.582 4.938 1.00 85.31 183 PRO A N 1
ATOM 1402 C CA . PRO A 1 183 ? 9.117 -8.245 4.728 1.00 85.31 183 PRO A CA 1
ATOM 1403 C C . PRO A 1 183 ? 9.349 -8.502 3.234 1.00 85.31 183 PRO A C 1
ATOM 1405 O O . PRO A 1 183 ? 8.495 -9.078 2.5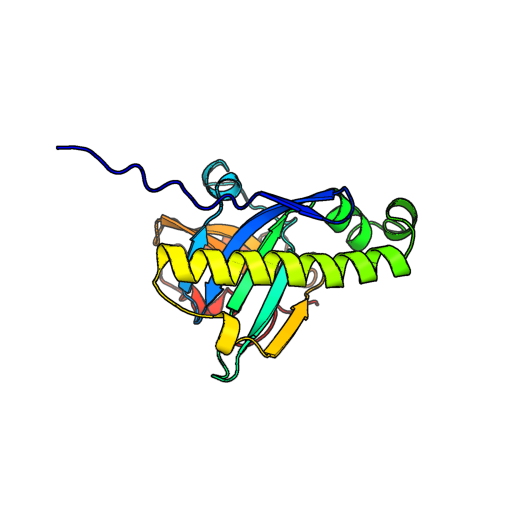66 1.00 85.31 183 PRO A O 1
ATOM 1408 N N . SER A 1 184 ? 10.508 -8.088 2.719 1.00 78.06 184 SER A N 1
ATOM 1409 C CA . SER A 1 184 ? 11.047 -8.587 1.452 1.00 78.06 184 SER A CA 1
ATOM 1410 C C . SER A 1 184 ? 11.971 -9.756 1.794 1.00 78.06 184 SER A C 1
ATOM 1412 O O . SER A 1 184 ? 12.989 -9.477 2.419 1.00 78.06 184 SER A O 1
ATOM 1414 N N . ALA A 1 185 ? 11.559 -10.987 1.465 1.00 68.56 185 ALA A N 1
ATOM 1415 C CA . ALA A 1 185 ? 12.266 -12.277 1.609 1.00 68.56 185 ALA A CA 1
ATOM 1416 C C . ALA A 1 185 ? 13.566 -12.302 2.447 1.00 68.56 185 ALA A C 1
ATOM 1418 O O . ALA A 1 185 ? 14.578 -11.696 2.021 1.00 68.56 185 ALA A O 1
#

Sequence (185 aa):
MFGLFKKEAQSKLRVMGHDLEVVSITRDGKILFTGEAARKFPKDHFEGTIMEVAFVCKSGSPYFAYYTCPDYYFAVAAPGGSATFGGSFETEKFRSTVSKEIGAFLVKCLKDTLKVDAGREIVSFSHNRAHTNVLAYISSIGSWAPIQHNDSEGDDASERKAAAVDSGRVKLSEVIAVNQLSPSA

Foldseek 3Di:
DDPPPPPAQAQWDAFPNFIKGWAFKDKQLDTPDGTPVLVPDDQADKAQQKKWKWFQFPVLITMIIIMHTPLLSQLQVPDNSQVVQVHPVSSVVRVVRVNVVVVVSVQVNCCSPVVDRCVNTGDDMDIDGGFQWIWHQQVQVRDTATFGGEPVDDPCPSVVVSVCCNVVVDRSPVGHDYRDGGDHD

pLDDT: mean 91.26, std 10.96, range [35.88, 98.12]

Radius of gyration: 16.25 Å; chains: 1; bounding box: 52×38×37 Å

Secondary structure (DSSP, 8-state):
-----------EEEETTEEEEEEEEEETTEEEEE-HHHHHS-TT-EETTEEEEEEEETTS--EEEEEE-HHHHHHHHSTTHHHHTT-HHHHHHHHHHHHHHHHHHHHHHHHHHH---GGGTEEEEEEPPSSSEEEEEEGGGTEEEEEE--TTS-TTHHHHHHHHHHTTSS-GGGTS-SSSPPP--